Protein AF-0000000075962258 (afdb_homodimer)

Foldseek 3Di:
DPPLPPDPDPVVSSCLLVDAFEAEDEPVLDPVVLVCVVVVCVVRVHQKYWYAQHNDFDDDPQWAAAPVRRTIMGGPDCVSWPWDDWDHDNFWTWTQTSLAIEIHGDDDLPDDQVRLVVVVVVVCVVCVPSPDHYHYDYHSNHDDPPPPPPPPPPPD/DPPLPPDPDPVVSSVLLVDAFEAEDEPLLDPVVLVCVVVVCVVRVHQKYWYAQHNDFDDDPQWAAAPVRRTIMGGPDCVSWPWDDWDHDNFWTWTQTSLEIEIHGDDDLPDDQVRLVVVVVVVCVVCVPSPDHYHYDYHSNHDDPPPPPPPPPPPD

Secondary structure (DSSP, 8-state):
----TTS---HHHHHHTTEEEEEEEE-TT-HHHHHHHHHHHHHH--SEEEEES-SS--SSTTEEE-TTSSEEEE-S-TTTS-EEEEEE-SSEEEEEETTEEEEEEE--TT--HHHHHHHHHHHHHHHTT--SEEEEEEE-----------------/----TTS---HHHHHHTTEEEEEEEE-TT-HHHHHHHHHHHHHH--SEEEEES-SS--SSTTEEE-TTSSEEEE-S-TTTS-EEEEEE-SSEEEEEETTEEEEEEE--TT--HHHHHHHHHHHHHHHTT--SEEEEEEE-----------------

Structure (mmCIF, N/CA/C/O backbone):
data_AF-0000000075962258-model_v1
#
loop_
_entity.id
_entity.type
_entity.pdbx_description
1 polymer 'Endonuclease/exonuclease/phosphatase domain-containing protein'
#
loop_
_atom_site.group_PDB
_atom_site.id
_atom_site.type_symbol
_atom_site.label_atom_id
_atom_site.label_alt_id
_atom_site.label_comp_id
_atom_site.label_asym_id
_atom_site.label_entity_id
_atom_site.label_seq_id
_atom_site.pdbx_PDB_ins_code
_atom_site.Cartn_x
_atom_site.Cartn_y
_atom_site.Cartn_z
_atom_site.occupancy
_atom_site.B_iso_or_equiv
_atom_site.auth_seq_id
_atom_site.auth_comp_id
_atom_site.auth_asym_id
_atom_site.auth_atom_id
_atom_site.pdbx_PDB_model_num
ATOM 1 N N . MET A 1 1 ? 14.703 -14.781 -11.906 1 25.09 1 MET A N 1
ATOM 2 C CA . MET A 1 1 ? 14.352 -15.867 -10.992 1 25.09 1 MET A CA 1
ATOM 3 C C . MET A 1 1 ? 15.117 -15.742 -9.68 1 25.09 1 MET A C 1
ATOM 5 O O . MET A 1 1 ? 16.344 -15.859 -9.648 1 25.09 1 MET A O 1
ATOM 9 N N . ARG A 1 2 ? 14.672 -14.898 -8.766 1 32.56 2 ARG A N 1
ATOM 10 C CA . ARG A 1 2 ? 15.477 -14.523 -7.613 1 32.56 2 ARG A CA 1
ATOM 11 C C . ARG A 1 2 ? 15.992 -15.75 -6.871 1 32.56 2 ARG A C 1
ATOM 13 O O . ARG A 1 2 ? 15.305 -16.781 -6.812 1 32.56 2 ARG A O 1
ATOM 20 N N . SER A 1 3 ? 17.312 -15.883 -6.895 1 32.62 3 SER A N 1
ATOM 21 C CA . SER A 1 3 ? 18.078 -16.891 -6.176 1 32.62 3 SER A CA 1
ATOM 22 C C . SER A 1 3 ? 17.578 -17.062 -4.75 1 32.62 3 SER A C 1
ATOM 24 O O . SER A 1 3 ? 18.062 -16.406 -3.826 1 32.62 3 SER A O 1
ATOM 26 N N . LEU A 1 4 ? 16.328 -17 -4.535 1 38.38 4 LEU A N 1
ATOM 27 C CA . LEU A 1 4 ? 15.828 -17.094 -3.168 1 38.38 4 LEU A CA 1
ATOM 28 C C . LEU A 1 4 ? 16.375 -18.328 -2.465 1 38.38 4 LEU A C 1
ATOM 30 O O . LEU A 1 4 ? 16.656 -18.297 -1.264 1 38.38 4 LEU A O 1
ATOM 34 N N . LEU A 1 5 ? 16.125 -19.531 -3.096 1 38.5 5 LEU A N 1
ATOM 35 C CA . LEU A 1 5 ? 16.172 -20.719 -2.236 1 38.5 5 LEU A CA 1
ATOM 36 C C . LEU A 1 5 ? 17.594 -21.016 -1.792 1 38.5 5 LEU A C 1
ATOM 38 O O . LEU A 1 5 ? 17.859 -22.047 -1.175 1 38.5 5 LEU A O 1
ATOM 42 N N . ARG A 1 6 ? 18.453 -20.422 -2.373 1 34.72 6 ARG A N 1
ATOM 43 C CA . ARG A 1 6 ? 19.688 -21.156 -2.121 1 34.72 6 ARG A CA 1
ATOM 44 C C . ARG A 1 6 ? 20.141 -21 -0.673 1 34.72 6 ARG A C 1
ATOM 46 O O . ARG A 1 6 ? 21.031 -21.703 -0.213 1 34.72 6 ARG A O 1
ATOM 53 N N . SER A 1 7 ? 20.109 -19.641 -0.094 1 39.12 7 SER A N 1
ATOM 54 C CA . SER A 1 7 ? 20.969 -19.672 1.092 1 39.12 7 SER A CA 1
ATOM 55 C C . SER A 1 7 ? 20.281 -20.391 2.25 1 39.12 7 SER A C 1
ATOM 57 O O . SER A 1 7 ? 19.047 -20.516 2.266 1 39.12 7 SER A O 1
ATOM 59 N N . SER A 1 8 ? 20.891 -21.094 3.223 1 44.5 8 SER A N 1
ATOM 60 C CA . SER A 1 8 ? 20.594 -21.703 4.516 1 44.5 8 SER A CA 1
ATOM 61 C C . SER A 1 8 ? 19.625 -20.859 5.32 1 44.5 8 SER A C 1
ATOM 63 O O . SER A 1 8 ? 19.688 -20.828 6.551 1 44.5 8 SER A O 1
ATOM 65 N N . GLY A 1 9 ? 18.938 -19.859 4.793 1 51.78 9 GLY A N 1
ATOM 66 C CA . GLY A 1 9 ? 18.203 -18.891 5.586 1 51.78 9 GLY A CA 1
ATOM 67 C C . GLY A 1 9 ? 16.922 -19.438 6.172 1 51.78 9 GLY A C 1
ATOM 68 O O . GLY A 1 9 ? 16.422 -20.469 5.723 1 51.78 9 GLY A O 1
ATOM 69 N N . THR A 1 10 ? 16.562 -19.062 7.547 1 63.22 10 THR A N 1
ATOM 70 C CA . THR A 1 10 ? 15.367 -19.422 8.312 1 63.22 10 THR A CA 1
ATOM 71 C C . THR A 1 10 ? 14.109 -19.156 7.5 1 63.22 10 THR A C 1
ATOM 73 O O . THR A 1 10 ? 14.148 -18.469 6.48 1 63.22 10 THR A O 1
ATOM 76 N N . LYS A 1 11 ? 13.211 -20.031 7.691 1 66.19 11 LYS A N 1
ATOM 77 C CA . LYS A 1 11 ? 11.867 -19.844 7.148 1 66.19 11 LYS A CA 1
ATOM 78 C C . LYS A 1 11 ? 11.5 -18.359 7.113 1 66.19 11 LYS A C 1
ATOM 80 O O . LYS A 1 11 ? 10.859 -17.891 6.168 1 66.19 11 LYS A O 1
ATOM 85 N N . GLN A 1 12 ? 12.016 -17.688 8.039 1 68.25 12 GLN A N 1
ATOM 86 C CA . GLN A 1 12 ? 11.719 -16.25 8.141 1 68.25 12 GLN A CA 1
ATOM 87 C C . GLN A 1 12 ? 12.414 -15.469 7.027 1 68.25 12 GLN A C 1
ATOM 89 O O . GLN A 1 12 ? 11.836 -14.539 6.469 1 68.25 12 GLN A O 1
ATOM 94 N N . ASP A 1 13 ? 13.539 -15.984 6.641 1 70.5 13 ASP A N 1
ATOM 95 C CA . ASP A 1 13 ? 14.289 -15.305 5.59 1 70.5 13 ASP A CA 1
ATOM 96 C C . ASP A 1 13 ? 13.609 -15.477 4.234 1 70.5 13 ASP A C 1
ATOM 98 O O . ASP A 1 13 ? 13.57 -14.539 3.434 1 70.5 13 ASP A O 1
ATOM 102 N N . ALA A 1 14 ? 13.031 -16.656 4.129 1 72.88 14 ALA A N 1
ATOM 103 C CA . ALA A 1 14 ? 12.375 -16.953 2.857 1 72.88 14 ALA A CA 1
ATOM 104 C C . ALA A 1 14 ? 11.148 -16.078 2.664 1 72.88 14 ALA A C 1
ATOM 106 O O . ALA A 1 14 ? 10.891 -15.594 1.558 1 72.88 14 ALA A O 1
ATOM 107 N N . MET A 1 15 ? 10.477 -15.727 3.752 1 80.69 15 MET A N 1
ATOM 108 C CA . MET A 1 15 ? 9.258 -14.938 3.641 1 80.69 15 MET A CA 1
ATOM 109 C C . MET A 1 15 ? 9.578 -13.461 3.441 1 80.69 15 MET A C 1
ATOM 111 O O . MET A 1 15 ? 8.789 -12.719 2.852 1 80.69 15 MET A O 1
ATOM 115 N N . GLN A 1 16 ? 10.781 -13.125 3.85 1 76.12 16 GLN A N 1
ATOM 116 C CA . GLN A 1 16 ? 11.148 -11.711 3.758 1 76.12 16 GLN A CA 1
ATOM 117 C C . GLN A 1 16 ? 11.32 -11.281 2.305 1 76.12 16 GLN A C 1
ATOM 119 O O . GLN A 1 16 ? 11.133 -10.109 1.971 1 76.12 16 GLN A O 1
ATOM 124 N N . SER A 1 17 ? 11.539 -12.258 1.512 1 80.06 17 SER A N 1
ATOM 125 C CA . SER A 1 17 ? 11.711 -11.945 0.098 1 80.06 17 SER A CA 1
ATOM 126 C C . SER A 1 17 ? 10.367 -11.891 -0.623 1 80.06 17 SER A C 1
ATOM 128 O O . SER A 1 17 ? 10.273 -11.367 -1.733 1 80.06 17 SER A O 1
ATOM 130 N N . ILE A 1 18 ? 9.414 -12.297 0.118 1 87.94 18 ILE A N 1
ATOM 131 C CA . ILE A 1 18 ? 8.125 -12.438 -0.547 1 87.94 18 ILE A CA 1
ATOM 132 C C . ILE A 1 18 ? 7.137 -11.414 0.013 1 87.94 18 ILE A C 1
ATOM 134 O O . ILE A 1 18 ? 6.297 -10.891 -0.72 1 87.94 18 ILE A O 1
ATOM 138 N N . ILE A 1 19 ? 7.348 -11.141 1.279 1 92.44 19 ILE A N 1
ATOM 139 C CA . ILE A 1 19 ? 6.352 -10.305 1.941 1 92.44 19 ILE A CA 1
ATOM 140 C C . ILE A 1 19 ? 7.027 -9.078 2.543 1 92.44 19 ILE A C 1
ATOM 142 O O . ILE A 1 19 ? 8.031 -9.195 3.25 1 92.44 19 ILE A O 1
ATOM 146 N N . MET A 1 20 ? 6.492 -7.938 2.244 1 93.12 20 MET A N 1
ATOM 147 C CA . MET A 1 20 ? 6.93 -6.691 2.867 1 93.12 20 MET A CA 1
ATOM 148 C C . MET A 1 20 ? 5.918 -6.215 3.904 1 93.12 20 MET A C 1
ATOM 150 O O . MET A 1 20 ? 4.707 -6.289 3.676 1 93.12 20 MET A O 1
ATOM 154 N N . LYS A 1 21 ? 6.477 -5.777 5.055 1 94.19 21 LYS A N 1
ATOM 155 C CA . LYS A 1 21 ? 5.637 -5.219 6.113 1 94.19 21 LYS A CA 1
ATOM 156 C C . LYS A 1 21 ? 5.598 -3.695 6.031 1 94.19 21 LYS A C 1
ATOM 158 O O . LYS A 1 21 ? 6.617 -3.031 6.23 1 94.19 21 LYS A O 1
ATOM 163 N N . ILE A 1 22 ? 4.383 -3.182 5.855 1 95.69 22 ILE A N 1
ATOM 164 C CA . ILE A 1 22 ? 4.219 -1.756 5.594 1 95.69 22 ILE A CA 1
ATOM 165 C C . ILE A 1 22 ? 3.312 -1.14 6.656 1 95.69 22 ILE A C 1
ATOM 167 O O . ILE A 1 22 ? 2.25 -1.685 6.969 1 95.69 22 ILE A O 1
ATOM 171 N N . LEU A 1 23 ? 3.814 -0.072 7.223 1 95.88 23 LEU A N 1
ATOM 172 C CA . LEU A 1 23 ? 2.924 0.804 7.973 1 95.88 23 LEU A CA 1
ATOM 173 C C . LEU A 1 23 ? 2.477 1.987 7.121 1 95.88 23 LEU A C 1
ATOM 175 O O . LEU A 1 23 ? 3.301 2.635 6.473 1 95.88 23 LEU A O 1
ATOM 179 N N . GLN A 1 24 ? 1.193 2.16 7.074 1 95.62 24 GLN A N 1
ATOM 180 C CA . GLN A 1 24 ? 0.633 3.248 6.277 1 95.62 24 GLN A CA 1
ATOM 181 C C . GLN A 1 24 ? -0.308 4.109 7.117 1 95.62 24 GLN A C 1
ATOM 183 O O . GLN A 1 24 ? -1.113 3.59 7.891 1 95.62 24 GLN A O 1
ATOM 188 N N . GLY A 1 25 ? -0.079 5.461 6.965 1 94.56 25 GLY A N 1
ATOM 189 C CA . GLY A 1 25 ? -1.034 6.273 7.699 1 94.56 25 GLY A CA 1
ATOM 190 C C . GLY A 1 25 ? -1.008 7.734 7.305 1 94.56 25 GLY A C 1
ATOM 191 O O . GLY A 1 25 ? 0.022 8.242 6.855 1 94.56 25 GLY A O 1
ATOM 192 N N . ASN A 1 26 ? -2.115 8.344 7.457 1 93.94 26 ASN A N 1
ATOM 193 C CA . ASN A 1 26 ? -2.211 9.805 7.484 1 93.94 26 ASN A CA 1
ATOM 194 C C . ASN A 1 26 ? -2.094 10.344 8.906 1 93.94 26 ASN A C 1
ATOM 196 O O . ASN A 1 26 ? -2.986 10.133 9.734 1 93.94 26 ASN A O 1
ATOM 200 N N . MET A 1 27 ? -1.021 11.086 9.125 1 94.25 27 MET A N 1
ATOM 201 C CA . MET A 1 27 ? -0.69 11.516 10.484 1 94.25 27 MET A CA 1
ATOM 202 C C . MET A 1 27 ? -1.455 12.781 10.859 1 94.25 27 MET A C 1
ATOM 204 O O . MET A 1 27 ? -1.469 13.188 12.023 1 94.25 27 MET A O 1
ATOM 208 N N . ASN A 1 28 ? -1.993 13.438 9.945 1 92.06 28 ASN A N 1
ATOM 209 C CA . ASN A 1 28 ? -2.791 14.641 10.148 1 92.06 28 ASN A CA 1
ATOM 210 C C . ASN A 1 28 ? -2.029 15.688 10.945 1 92.06 28 ASN A C 1
ATOM 212 O O . ASN A 1 28 ? -2.627 16.453 11.719 1 92.06 28 ASN A O 1
ATOM 216 N N . LYS A 1 29 ? -0.777 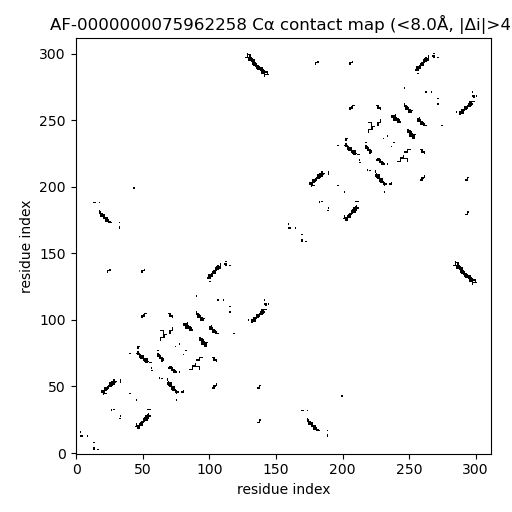15.586 10.969 1 93.94 29 LYS A N 1
ATOM 217 C CA . LYS A 1 29 ? 0.1 16.5 11.688 1 93.94 29 LYS A CA 1
ATOM 218 C C . LYS A 1 29 ? -0.143 16.438 13.195 1 93.94 29 LYS A C 1
ATOM 220 O O . LYS A 1 29 ? -0.069 17.453 13.891 1 93.94 29 LYS A O 1
ATOM 225 N N . ILE A 1 30 ? -0.475 15.289 13.625 1 91.88 30 ILE A N 1
ATOM 226 C CA . ILE A 1 30 ? -0.714 15.078 15.055 1 91.88 30 ILE A CA 1
ATOM 227 C C . ILE A 1 30 ? 0.609 14.805 15.766 1 91.88 30 ILE A C 1
ATOM 229 O O . ILE A 1 30 ? 1.263 13.797 15.5 1 91.88 30 ILE A O 1
ATOM 233 N N . ARG A 1 31 ? 0.911 15.562 16.75 1 92.38 31 ARG A N 1
ATOM 234 C CA . ARG A 1 31 ? 2.199 15.523 17.438 1 92.38 31 ARG A CA 1
ATOM 235 C C . ARG A 1 31 ? 2.375 14.219 18.203 1 92.38 31 ARG A C 1
ATOM 237 O O . ARG A 1 31 ? 3.443 13.602 18.141 1 92.38 31 ARG A O 1
ATOM 244 N N . ILE A 1 32 ? 1.392 13.852 18.875 1 90.5 32 ILE A N 1
ATOM 245 C CA . ILE A 1 32 ? 1.482 12.664 19.719 1 90.5 32 ILE A CA 1
ATOM 246 C C . ILE A 1 32 ? 1.698 11.43 18.844 1 90.5 32 ILE A C 1
ATOM 248 O O . ILE A 1 32 ? 2.465 10.531 19.203 1 90.5 32 ILE A O 1
ATOM 252 N N . ALA A 1 33 ? 0.966 11.32 17.781 1 89.69 33 ALA A N 1
ATOM 253 C CA . ALA A 1 33 ? 1.17 10.211 16.859 1 89.69 33 ALA A CA 1
ATOM 254 C C . ALA A 1 33 ? 2.613 10.164 16.359 1 89.69 33 ALA A C 1
ATOM 256 O O . ALA A 1 33 ? 3.223 9.094 16.312 1 89.69 33 ALA A O 1
ATOM 257 N N . ASP A 1 34 ? 3.107 11.258 16.094 1 91.75 34 ASP A N 1
ATOM 258 C CA . ASP A 1 34 ? 4.48 11.367 15.609 1 91.75 34 ASP A CA 1
ATOM 259 C C . ASP A 1 34 ? 5.473 10.914 16.672 1 91.75 34 ASP A C 1
ATOM 261 O O . ASP A 1 34 ? 6.434 10.195 16.375 1 91.75 34 ASP A O 1
ATOM 265 N N . ALA A 1 35 ? 5.23 11.258 17.859 1 90.56 35 ALA A N 1
ATOM 266 C CA . ALA A 1 35 ? 6.117 10.922 18.969 1 90.56 35 ALA A CA 1
ATOM 267 C C . ALA A 1 35 ? 6.109 9.422 19.25 1 90.56 35 ALA A C 1
ATOM 269 O O . ALA A 1 35 ? 7.094 8.867 19.734 1 90.56 35 ALA A O 1
ATOM 270 N N . LEU A 1 36 ? 5.102 8.797 18.812 1 90.19 36 LEU A N 1
ATOM 271 C CA . LEU A 1 36 ? 4.945 7.371 19.109 1 90.19 36 LEU A CA 1
ATOM 272 C C . LEU A 1 36 ? 5.484 6.52 17.969 1 90.19 36 LEU A C 1
ATOM 274 O O . LEU A 1 36 ? 5.668 5.309 18.125 1 90.19 36 LEU A O 1
ATOM 278 N N . LEU A 1 37 ? 5.836 7.102 16.891 1 89.19 37 LEU A N 1
ATOM 279 C CA . LEU A 1 37 ? 6.234 6.375 15.695 1 89.19 37 LEU A CA 1
ATOM 280 C C . LEU A 1 37 ? 7.457 5.504 15.961 1 89.19 37 LEU A C 1
ATOM 282 O O . LEU A 1 37 ? 7.48 4.332 15.586 1 89.19 37 LEU A O 1
ATOM 286 N N . PRO A 1 38 ? 8.469 6.02 16.703 1 87.06 38 PRO A N 1
ATOM 287 C CA . PRO A 1 38 ? 9.633 5.168 16.953 1 87.06 38 PRO A CA 1
ATOM 288 C C . PRO A 1 38 ? 9.289 3.928 17.781 1 87.06 38 PRO A C 1
ATOM 290 O O . PRO A 1 38 ? 9.805 2.84 17.516 1 87.06 38 PRO A O 1
ATOM 293 N N . GLN A 1 39 ? 8.492 4.129 18.703 1 86.94 39 GLN A N 1
ATOM 294 C CA . GLN A 1 39 ? 8.055 2.99 19.5 1 86.94 39 GLN A CA 1
ATOM 295 C C . GLN A 1 39 ? 7.281 1.983 18.656 1 86.94 39 GLN A C 1
ATOM 297 O O . GLN A 1 39 ? 7.461 0.772 18.797 1 86.94 39 GLN A O 1
ATOM 302 N N . LEU A 1 40 ? 6.453 2.486 17.828 1 86.56 40 LEU A N 1
ATOM 303 C CA . LEU A 1 40 ? 5.688 1.628 16.938 1 86.56 40 LEU A CA 1
ATOM 304 C C . LEU A 1 40 ? 6.609 0.818 16.031 1 86.56 40 LEU A C 1
ATOM 306 O O . LEU A 1 40 ? 6.367 -0.365 15.781 1 86.56 40 LEU A O 1
ATOM 310 N N . LEU A 1 41 ? 7.609 1.388 15.617 1 86 41 LEU A N 1
ATOM 311 C CA . LEU A 1 41 ? 8.578 0.718 14.758 1 86 41 LEU A CA 1
ATOM 312 C C . LEU A 1 41 ? 9.234 -0.449 15.484 1 86 41 LEU A C 1
ATOM 314 O O . LEU A 1 41 ? 9.414 -1.524 14.906 1 86 41 LEU A O 1
ATOM 318 N N . LEU A 1 42 ? 9.562 -0.203 16.688 1 82.44 42 LEU A N 1
ATOM 319 C CA . LEU A 1 42 ? 10.211 -1.237 17.484 1 82.44 42 LEU A CA 1
ATOM 320 C C . LEU A 1 42 ? 9.273 -2.412 17.719 1 82.44 42 LEU A C 1
ATOM 322 O O . LEU A 1 42 ? 9.68 -3.57 17.641 1 82.44 42 LEU A O 1
ATOM 326 N N . GLU A 1 43 ? 8.102 -2.104 17.844 1 83.44 43 GLU A N 1
ATOM 327 C CA . GLU A 1 43 ? 7.105 -3.125 18.156 1 83.44 43 GLU A CA 1
ATOM 328 C C . GLU A 1 43 ? 6.703 -3.91 16.922 1 83.44 43 GLU A C 1
ATOM 330 O O . GLU A 1 43 ? 6.543 -5.133 16.969 1 83.44 43 GLU A O 1
ATOM 335 N N . GLU A 1 44 ? 6.66 -3.23 15.828 1 82.81 44 GLU A N 1
ATOM 336 C CA . GLU A 1 44 ? 6.02 -3.848 14.664 1 82.81 44 GLU A CA 1
ATOM 337 C C . GLU A 1 44 ? 7.055 -4.371 13.68 1 82.81 44 GLU A C 1
ATOM 339 O O . GLU A 1 44 ? 6.723 -5.141 12.773 1 82.81 44 GLU A O 1
ATOM 344 N N . GLU A 1 45 ? 8.289 -4.074 13.789 1 86.94 45 GLU A N 1
ATOM 345 C CA . GLU A 1 45 ? 9.359 -4.48 12.891 1 86.94 45 GLU A CA 1
ATOM 346 C C . GLU A 1 45 ? 8.969 -4.246 11.43 1 86.94 45 GLU A C 1
ATOM 348 O O . GLU A 1 45 ? 9.133 -5.129 10.586 1 86.94 45 GLU A O 1
ATOM 353 N N . ALA A 1 46 ? 8.391 -3.104 11.188 1 92.44 46 ALA A N 1
ATOM 354 C CA . ALA A 1 46 ? 7.984 -2.768 9.82 1 92.44 46 ALA A CA 1
ATOM 355 C C . ALA A 1 46 ? 9.195 -2.531 8.93 1 92.44 46 ALA A C 1
ATOM 357 O O . ALA A 1 46 ? 10.227 -2.029 9.391 1 92.44 46 ALA A O 1
ATOM 358 N N . ASP A 1 47 ? 9.008 -2.93 7.676 1 93.06 47 ASP A N 1
ATOM 359 C CA . ASP A 1 47 ? 10.07 -2.686 6.703 1 93.06 47 ASP A CA 1
ATOM 360 C C . ASP A 1 47 ? 10.023 -1.244 6.199 1 93.06 47 ASP A C 1
ATOM 362 O O . ASP A 1 47 ? 11.07 -0.631 5.969 1 93.06 47 ASP A O 1
ATOM 366 N N . ILE A 1 48 ? 8.781 -0.748 6.039 1 95.88 48 ILE A N 1
ATOM 367 C CA . ILE A 1 48 ? 8.586 0.543 5.387 1 95.88 48 ILE A CA 1
ATOM 368 C C . ILE A 1 48 ? 7.41 1.272 6.023 1 95.88 48 ILE A C 1
ATOM 370 O O . ILE A 1 48 ? 6.402 0.65 6.379 1 95.88 48 ILE A O 1
ATOM 374 N N . LEU A 1 49 ? 7.578 2.605 6.191 1 96.94 49 LEU A N 1
ATOM 375 C CA . LEU A 1 49 ? 6.457 3.461 6.57 1 96.94 49 LEU A CA 1
ATOM 376 C C . LEU A 1 49 ? 6.113 4.434 5.445 1 96.94 49 LEU A C 1
ATOM 378 O O . LEU A 1 49 ? 6.992 5.113 4.914 1 96.94 49 LEU A O 1
ATOM 382 N N . LEU A 1 50 ? 4.891 4.438 5.027 1 97.81 50 LEU A N 1
ATOM 383 C CA . LEU A 1 50 ? 4.34 5.422 4.105 1 97.81 50 LEU A CA 1
ATOM 384 C C . LEU A 1 50 ? 3.439 6.41 4.84 1 97.81 50 LEU A C 1
ATOM 386 O O . LEU A 1 50 ? 2.355 6.047 5.301 1 97.81 50 LEU A O 1
ATOM 390 N N . LEU A 1 51 ? 3.861 7.719 4.871 1 97.31 51 LEU A N 1
ATOM 391 C CA . LEU A 1 51 ? 3.193 8.656 5.762 1 97.31 51 LEU A CA 1
ATOM 392 C C . LEU A 1 51 ? 2.729 9.898 4.996 1 97.31 51 LEU A C 1
ATOM 394 O O . LEU A 1 51 ? 3.512 10.508 4.27 1 97.31 51 LEU A O 1
ATOM 398 N N . SER A 1 52 ? 1.512 10.211 5.141 1 96.25 52 SER A N 1
ATOM 399 C CA . SER A 1 52 ? 0.992 11.508 4.715 1 96.25 52 SER A CA 1
ATOM 400 C C . SER A 1 52 ? 0.825 12.445 5.902 1 96.25 52 SER A C 1
ATOM 402 O O . SER A 1 52 ? 0.42 12.023 6.988 1 96.25 52 SER A O 1
ATOM 404 N N . GLU A 1 53 ? 1.228 13.617 5.793 1 95.56 53 GLU A N 1
ATOM 405 C CA . GLU A 1 53 ? 1.098 14.734 6.727 1 95.56 53 GLU A CA 1
ATOM 406 C C . GLU A 1 53 ? 1.765 14.422 8.062 1 95.56 53 GLU A C 1
ATOM 408 O O . GLU A 1 53 ? 1.15 14.57 9.117 1 95.56 53 GLU A O 1
ATOM 413 N N . PRO A 1 54 ? 3 14 8.047 1 96.12 54 PRO A N 1
ATOM 414 C CA . PRO A 1 54 ? 3.719 13.859 9.312 1 96.12 54 PRO A CA 1
ATOM 415 C C . PRO A 1 54 ? 3.887 15.188 10.047 1 96.12 54 PRO A C 1
ATOM 417 O O . PRO A 1 54 ? 3.844 16.25 9.422 1 96.12 54 PRO A O 1
ATOM 420 N N . TYR A 1 55 ? 4.035 15.078 11.352 1 95.44 55 TYR A N 1
ATOM 421 C CA . TYR A 1 55 ? 4.191 16.297 12.148 1 95.44 55 TYR A CA 1
ATOM 422 C C . TYR A 1 55 ? 5.574 16.906 11.953 1 95.44 55 TYR A C 1
ATOM 424 O O . TYR A 1 55 ? 5.703 18.125 11.82 1 95.44 55 TYR A O 1
ATOM 432 N N . ARG A 1 56 ? 6.59 16.062 11.977 1 92.31 56 ARG A N 1
ATOM 433 C CA . ARG A 1 56 ? 7.949 16.562 11.766 1 92.31 56 ARG A CA 1
ATOM 434 C C . ARG A 1 56 ? 8.781 15.547 10.977 1 92.31 56 ARG A C 1
ATOM 436 O O . ARG A 1 56 ? 8.484 14.352 10.992 1 92.31 56 ARG A O 1
ATOM 443 N N . ARG A 1 57 ? 9.727 16.109 10.375 1 91.25 57 ARG A N 1
ATOM 444 C CA . ARG A 1 57 ? 10.688 15.242 9.703 1 91.25 57 ARG A CA 1
ATOM 445 C C . ARG A 1 57 ? 11.602 14.555 10.711 1 91.25 57 ARG A C 1
ATOM 447 O O . ARG A 1 57 ? 11.977 15.156 11.727 1 91.25 57 ARG A O 1
ATOM 454 N N . LYS A 1 58 ? 11.906 13.336 10.305 1 90.81 58 LYS A N 1
ATOM 455 C CA . LYS A 1 58 ? 12.922 12.656 11.109 1 90.81 58 LYS A CA 1
ATOM 456 C C . LYS A 1 58 ? 14.328 12.977 10.609 1 90.81 58 LYS A C 1
ATOM 458 O O . LYS A 1 58 ? 14.547 13.117 9.406 1 90.81 58 LYS A O 1
ATOM 463 N N . ASP A 1 59 ? 15.203 13.094 11.625 1 88.06 59 ASP A N 1
ATOM 464 C CA . ASP A 1 59 ? 16.578 13.406 11.281 1 88.06 59 ASP A CA 1
ATOM 465 C C . ASP A 1 59 ? 17.406 12.133 11.07 1 88.06 59 ASP A C 1
ATOM 467 O O . ASP A 1 59 ? 18.234 11.781 11.898 1 88.06 59 ASP A O 1
ATOM 471 N N . CYS A 1 60 ? 17.172 11.453 10.016 1 89.75 60 CYS A N 1
ATOM 472 C CA . CYS A 1 60 ? 17.922 10.258 9.656 1 89.75 60 CYS A CA 1
ATOM 473 C C . CYS A 1 60 ? 17.984 10.102 8.141 1 89.75 60 CYS A C 1
ATOM 475 O O . CYS A 1 60 ? 17.172 10.68 7.414 1 89.75 60 CYS A O 1
ATOM 477 N N . ARG A 1 61 ? 18.938 9.328 7.621 1 91.31 61 ARG A N 1
ATOM 478 C CA . ARG A 1 61 ? 19.219 9.195 6.195 1 91.31 61 ARG A CA 1
ATOM 479 C C . ARG A 1 61 ? 18.156 8.352 5.496 1 91.31 61 ARG A C 1
ATOM 481 O O . ARG A 1 61 ? 18.062 8.359 4.266 1 91.31 61 ARG A O 1
ATOM 488 N N . THR A 1 62 ? 17.344 7.734 6.262 1 94 62 THR A N 1
ATOM 489 C CA . THR A 1 62 ? 16.391 6.801 5.648 1 94 62 THR A CA 1
ATOM 490 C C . THR A 1 62 ? 14.984 7.379 5.66 1 94 62 THR A C 1
ATOM 492 O O . THR A 1 62 ? 14.008 6.637 5.535 1 94 62 THR A O 1
ATOM 495 N N . TRP A 1 63 ? 14.938 8.703 5.949 1 96.38 63 TRP A N 1
ATOM 496 C CA . TRP A 1 63 ? 13.688 9.453 5.844 1 96.38 63 TRP A CA 1
ATOM 497 C C . TRP A 1 63 ? 13.641 10.25 4.543 1 96.38 63 TRP A C 1
ATOM 499 O O . TRP A 1 63 ? 14.406 11.203 4.363 1 96.38 63 TRP A O 1
ATOM 509 N N . PHE A 1 64 ? 12.719 9.875 3.645 1 97.44 64 PHE A N 1
ATOM 510 C CA . PHE A 1 64 ? 12.539 10.562 2.369 1 97.44 64 PHE A CA 1
ATOM 511 C C . PHE A 1 64 ? 11.281 11.414 2.387 1 97.44 64 PHE A C 1
ATOM 513 O O . PHE A 1 64 ? 10.172 10.891 2.562 1 97.44 64 PHE A O 1
ATOM 520 N N . SER A 1 65 ? 11.422 12.727 2.182 1 96.75 65 SER A N 1
ATOM 521 C CA . SER A 1 65 ? 10.305 13.648 2.348 1 96.75 65 SER A CA 1
ATOM 522 C C . SER A 1 65 ? 10.07 14.469 1.083 1 96.75 65 SER A C 1
ATOM 524 O O . SER A 1 65 ? 10.992 14.695 0.305 1 96.75 65 SER A O 1
ATOM 526 N N . SER A 1 66 ? 8.82 14.828 0.952 1 95.69 66 SER A N 1
ATOM 527 C CA . SER A 1 66 ? 8.5 15.758 -0.13 1 95.69 66 SER A CA 1
ATOM 528 C C . SER A 1 66 ? 9.102 17.141 0.123 1 95.69 66 SER A C 1
ATOM 530 O O . SER A 1 66 ? 9.602 17.406 1.215 1 95.69 66 SER A O 1
ATOM 532 N N . THR A 1 67 ? 9.023 17.938 -0.993 1 89.5 67 THR A N 1
ATOM 533 C CA . THR A 1 67 ? 9.539 19.297 -0.888 1 89.5 67 THR A CA 1
ATOM 534 C C . THR A 1 67 ? 8.758 20.078 0.163 1 89.5 67 THR A C 1
ATOM 536 O O . THR A 1 67 ? 9.336 20.891 0.8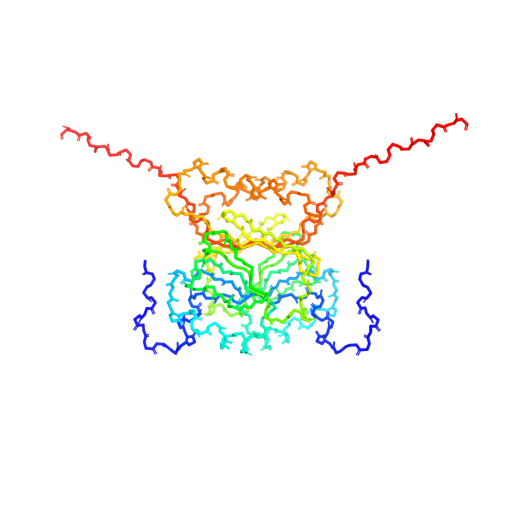92 1 89.5 67 THR A O 1
ATOM 539 N N . ARG A 1 68 ? 7.539 19.781 0.337 1 90.38 68 ARG A N 1
ATOM 540 C CA . ARG A 1 68 ? 6.684 20.5 1.275 1 90.38 68 ARG A CA 1
ATOM 541 C C . ARG A 1 68 ? 6.73 19.859 2.658 1 90.38 68 ARG A C 1
ATOM 543 O O . ARG A 1 68 ? 6.066 20.328 3.588 1 90.38 68 ARG A O 1
ATOM 550 N N . LYS A 1 69 ? 7.387 18.781 2.811 1 92.69 69 LYS A N 1
ATOM 551 C CA . LYS A 1 69 ? 7.617 18.078 4.066 1 92.69 69 LYS A CA 1
ATOM 552 C C . LYS A 1 69 ? 6.312 17.516 4.629 1 92.69 69 LYS A C 1
ATOM 554 O O . LYS A 1 69 ? 6.164 17.391 5.848 1 92.69 69 LYS A O 1
ATOM 559 N N . ASN A 1 70 ? 5.379 17.359 3.711 1 95.44 70 ASN A N 1
ATOM 560 C CA . ASN A 1 70 ? 4.098 16.859 4.184 1 95.44 70 ASN A CA 1
ATOM 561 C C . ASN A 1 70 ? 3.873 15.406 3.746 1 95.44 70 ASN A C 1
ATOM 563 O O . ASN A 1 70 ? 2.803 14.844 3.977 1 95.44 70 ASN A O 1
ATOM 567 N N . ILE A 1 71 ? 4.809 14.82 3.129 1 97.81 71 ILE A N 1
ATOM 568 C CA . ILE A 1 71 ? 4.789 13.422 2.719 1 97.81 71 ILE A CA 1
ATOM 569 C C . ILE A 1 71 ? 6.145 12.781 3.014 1 97.81 71 ILE A C 1
ATOM 571 O O . ILE A 1 71 ? 7.188 13.422 2.852 1 97.81 71 ILE A O 1
ATOM 575 N N . ALA A 1 72 ? 6.074 11.445 3.43 1 98 72 ALA A N 1
ATOM 576 C CA . ALA A 1 72 ? 7.363 10.82 3.711 1 98 72 ALA A CA 1
ATOM 577 C C . ALA A 1 72 ? 7.305 9.312 3.488 1 98 72 ALA A C 1
ATOM 579 O O . ALA A 1 72 ? 6.238 8.703 3.609 1 98 72 ALA A O 1
ATOM 580 N N . ILE A 1 73 ? 8.43 8.766 3.127 1 98.19 73 ILE A N 1
ATOM 581 C CA . ILE A 1 73 ? 8.75 7.348 3.238 1 98.19 73 ILE A CA 1
ATOM 582 C C . ILE A 1 73 ? 9.891 7.152 4.23 1 98.19 73 ILE A C 1
ATOM 584 O O . ILE A 1 73 ? 10.938 7.793 4.117 1 98.19 73 ILE A O 1
ATOM 588 N N . TRP A 1 74 ? 9.602 6.312 5.203 1 97.12 74 TRP A N 1
ATOM 589 C CA . TRP A 1 74 ? 10.633 6.02 6.195 1 97.12 74 TRP A CA 1
ATOM 590 C C . TRP A 1 74 ? 11.023 4.547 6.16 1 97.12 74 TRP A C 1
ATOM 592 O O . TRP A 1 74 ? 10.156 3.67 6.199 1 97.12 74 TRP A O 1
ATOM 602 N N . ILE A 1 75 ? 12.297 4.27 6.051 1 95.88 75 ILE A N 1
ATOM 603 C CA . ILE A 1 75 ? 12.852 2.922 6.062 1 95.88 75 ILE A CA 1
ATOM 604 C C . ILE A 1 75 ? 13.703 2.729 7.316 1 95.88 75 ILE A C 1
ATOM 606 O O . ILE A 1 75 ? 14.891 3.076 7.328 1 95.88 75 ILE A O 1
ATOM 610 N N . PRO A 1 76 ? 13.117 2.057 8.289 1 91.88 76 PRO A N 1
ATOM 611 C CA . PRO A 1 76 ? 13.781 2.012 9.594 1 91.88 76 PRO A CA 1
ATOM 612 C C . PRO A 1 76 ? 15.086 1.212 9.562 1 91.88 76 PRO A C 1
ATOM 614 O O . PRO A 1 76 ? 16.031 1.549 10.273 1 91.88 76 PRO A O 1
ATOM 617 N N . ASN A 1 77 ? 15.141 0.174 8.82 1 89.06 77 ASN A N 1
ATOM 618 C CA . ASN A 1 77 ? 16.312 -0.681 8.734 1 89.06 77 ASN A CA 1
ATOM 619 C C . ASN A 1 77 ? 16.766 -0.87 7.289 1 89.06 77 ASN A C 1
ATOM 621 O O . ASN A 1 77 ? 16.375 -1.831 6.629 1 89.06 77 ASN A O 1
ATOM 625 N N . PRO A 1 78 ? 17.719 -0.066 6.879 1 85.81 78 PRO A N 1
ATOM 626 C CA . PRO A 1 78 ? 18.141 -0.115 5.477 1 85.81 78 PRO A CA 1
ATOM 627 C C . PRO A 1 78 ? 18.906 -1.392 5.137 1 85.81 78 PRO A C 1
ATOM 629 O O . PRO A 1 78 ? 19.078 -1.715 3.959 1 85.81 78 PRO A O 1
ATOM 632 N N . ARG A 1 79 ? 19.297 -2.102 6.16 1 85.31 79 ARG A N 1
ATOM 633 C CA . ARG A 1 79 ? 19.984 -3.365 5.895 1 85.31 79 ARG A CA 1
ATOM 634 C C . ARG A 1 79 ? 18.984 -4.445 5.492 1 85.31 79 ARG A C 1
ATOM 636 O O . ARG A 1 79 ? 19.328 -5.363 4.738 1 85.31 79 ARG A O 1
ATOM 643 N N . GLN A 1 80 ? 17.812 -4.246 5.949 1 85.88 80 GLN A N 1
ATOM 644 C CA . GLN A 1 80 ? 16.766 -5.23 5.664 1 85.88 80 GLN A CA 1
ATOM 645 C C . GLN A 1 80 ? 15.938 -4.816 4.449 1 85.88 80 GLN A C 1
ATOM 647 O O . GLN A 1 80 ? 15.273 -5.652 3.834 1 85.88 80 GLN A O 1
ATOM 652 N N . ALA A 1 81 ? 15.977 -3.598 4.133 1 90.81 81 ALA A N 1
ATOM 653 C CA . ALA A 1 81 ? 15.273 -3.031 2.984 1 90.81 81 ALA A CA 1
ATOM 654 C C . ALA A 1 81 ? 16.172 -2.062 2.217 1 90.81 81 ALA A C 1
ATOM 656 O O . ALA A 1 81 ? 16.266 -0.885 2.568 1 90.81 81 ALA A O 1
ATOM 657 N N . ARG A 1 82 ? 16.719 -2.525 1.134 1 92.69 82 ARG A N 1
ATOM 658 C CA . ARG A 1 82 ? 17.719 -1.749 0.407 1 92.69 82 ARG A CA 1
ATOM 659 C C . ARG A 1 82 ? 17.047 -0.751 -0.537 1 92.69 82 ARG A C 1
ATOM 661 O O . ARG A 1 82 ? 16.281 -1.14 -1.42 1 92.69 82 ARG A O 1
ATOM 668 N N . VAL A 1 83 ? 17.453 0.471 -0.402 1 94.81 83 VAL A N 1
ATOM 669 C CA . VAL A 1 83 ? 16.953 1.529 -1.271 1 94.81 83 VAL A CA 1
ATOM 670 C C . VAL A 1 83 ? 17.812 1.628 -2.523 1 94.81 83 VAL A C 1
ATOM 672 O O . VAL A 1 83 ? 19.016 1.889 -2.436 1 94.81 83 VAL A O 1
ATOM 675 N N . GLU A 1 84 ? 17.203 1.476 -3.652 1 94.81 84 GLU A N 1
ATOM 676 C CA . GLU A 1 84 ? 17.938 1.515 -4.922 1 94.81 84 GLU A CA 1
ATOM 677 C C . GLU A 1 84 ? 17.859 2.9 -5.555 1 94.81 84 GLU A C 1
ATOM 679 O O . GLU A 1 84 ? 18.844 3.377 -6.129 1 94.81 84 GLU A O 1
ATOM 684 N N . GLN A 1 85 ? 16.766 3.457 -5.582 1 95.5 85 GLN A N 1
ATOM 685 C CA . GLN A 1 85 ? 16.453 4.773 -6.125 1 95.5 85 GLN A CA 1
ATOM 686 C C . GLN A 1 85 ? 15.344 5.453 -5.332 1 95.5 85 GLN A C 1
ATOM 688 O O . GLN A 1 85 ? 14.555 4.781 -4.66 1 95.5 85 GLN A O 1
ATOM 693 N N . HIS A 1 86 ? 15.383 6.77 -5.316 1 96.75 86 HIS A N 1
ATOM 694 C CA . HIS A 1 86 ? 14.305 7.504 -4.66 1 96.75 86 HIS A CA 1
ATOM 695 C C . HIS A 1 86 ? 14.133 8.891 -5.273 1 96.75 86 HIS A C 1
ATOM 697 O O . HIS A 1 86 ? 15 9.352 -6.023 1 96.75 86 HIS A O 1
ATOM 703 N N . GLY A 1 87 ? 12.984 9.477 -5.008 1 96.5 87 GLY A N 1
ATOM 704 C CA . GLY A 1 87 ? 12.695 10.828 -5.457 1 96.5 87 GLY A CA 1
ATOM 705 C C . GLY A 1 87 ? 11.523 11.461 -4.738 1 96.5 87 GLY A C 1
ATOM 706 O O . GLY A 1 87 ? 10.797 10.781 -4.012 1 96.5 87 GLY A O 1
ATOM 707 N N . ALA A 1 88 ? 11.492 12.773 -4.93 1 96.38 88 ALA A N 1
ATOM 708 C CA . ALA A 1 88 ? 10.438 13.547 -4.281 1 96.38 88 ALA A CA 1
ATOM 709 C C . ALA A 1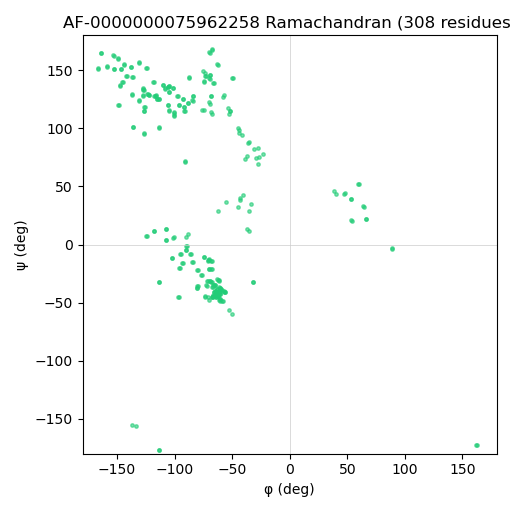 88 ? 9.859 14.586 -5.234 1 96.38 88 ALA A C 1
ATOM 711 O O . ALA A 1 88 ? 10.594 15.258 -5.953 1 96.38 88 ALA A O 1
ATOM 712 N N . GLU A 1 89 ? 8.586 14.531 -5.305 1 94 89 GLU A N 1
ATOM 713 C CA . GLU A 1 89 ? 7.836 15.578 -5.996 1 94 89 GLU A CA 1
ATOM 714 C C . GLU A 1 89 ? 6.984 16.375 -5.02 1 94 89 GLU A C 1
ATOM 716 O O . GLU A 1 89 ? 7.098 16.219 -3.803 1 94 89 GLU A O 1
ATOM 721 N N . GLU A 1 90 ? 6.207 17.297 -5.516 1 92.88 90 GLU A N 1
ATOM 722 C CA . GLU A 1 90 ? 5.402 18.172 -4.66 1 92.88 90 GLU A CA 1
ATOM 723 C C . GLU A 1 90 ? 4.316 17.375 -3.938 1 92.88 90 GLU A C 1
ATOM 725 O O . GLU A 1 90 ? 4.016 17.641 -2.773 1 92.88 90 GLU A O 1
ATOM 730 N N . TYR A 1 91 ? 3.803 16.375 -4.637 1 93.88 91 TYR A N 1
ATOM 731 C CA . TYR A 1 91 ? 2.615 15.758 -4.051 1 93.88 91 TYR A CA 1
ATOM 732 C C . TYR A 1 91 ? 2.811 14.258 -3.861 1 93.88 91 TYR A C 1
ATOM 734 O O . TYR A 1 91 ? 1.861 13.539 -3.547 1 93.88 91 TYR A O 1
ATOM 742 N N . TYR A 1 92 ? 4.027 13.797 -4.102 1 96.19 92 TYR A N 1
ATOM 743 C CA . TYR A 1 92 ? 4.336 12.414 -3.76 1 96.19 92 TYR A CA 1
ATOM 744 C C . TYR A 1 92 ? 5.84 12.211 -3.602 1 96.19 92 TYR A C 1
ATOM 746 O O . TYR A 1 92 ? 6.633 12.984 -4.148 1 96.19 92 TYR A O 1
ATOM 754 N N . VAL A 1 93 ? 6.215 11.227 -2.787 1 98 93 VAL A N 1
ATOM 755 C CA . VAL A 1 93 ? 7.562 10.703 -2.58 1 98 93 VAL A CA 1
ATOM 756 C C . VAL A 1 93 ? 7.609 9.227 -2.986 1 98 93 VAL A C 1
ATOM 758 O O . VAL A 1 93 ? 6.645 8.492 -2.787 1 98 93 VAL A O 1
ATOM 761 N N . TRP A 1 94 ? 8.742 8.875 -3.641 1 96.94 94 TRP A N 1
ATOM 762 C CA . TRP A 1 94 ? 8.82 7.473 -4.047 1 96.94 94 TRP A CA 1
ATOM 763 C C . TRP A 1 94 ? 10.219 6.91 -3.795 1 96.94 94 TRP A C 1
ATOM 765 O O . TRP A 1 94 ? 11.188 7.664 -3.689 1 96.94 94 TRP A O 1
ATOM 775 N N . ALA A 1 95 ? 10.273 5.605 -3.582 1 96.75 95 ALA A N 1
ATOM 776 C CA . ALA A 1 95 ? 11.531 4.867 -3.426 1 96.75 95 ALA A CA 1
ATOM 777 C C . ALA A 1 95 ? 11.406 3.449 -3.977 1 96.75 95 ALA A C 1
ATOM 779 O O . ALA A 1 95 ? 10.375 2.797 -3.795 1 96.75 95 ALA A O 1
ATOM 780 N N . ARG A 1 96 ? 12.453 3.084 -4.684 1 94.81 96 ARG A N 1
ATOM 781 C CA . ARG A 1 96 ? 12.562 1.685 -5.078 1 94.81 96 ARG A CA 1
ATOM 782 C C . ARG A 1 96 ? 13.352 0.884 -4.047 1 94.81 96 ARG A C 1
ATOM 784 O O . ARG A 1 96 ? 14.516 1.187 -3.773 1 94.81 96 ARG A O 1
ATOM 791 N N . ILE A 1 97 ? 12.633 -0.097 -3.49 1 94.38 97 ILE A N 1
ATOM 792 C CA . ILE A 1 97 ? 13.188 -0.888 -2.398 1 94.38 97 ILE A CA 1
ATOM 793 C C . ILE A 1 97 ? 13.086 -2.375 -2.734 1 94.38 97 ILE A C 1
ATOM 795 O O . ILE A 1 97 ? 11.992 -2.918 -2.855 1 94.38 97 ILE A O 1
ATOM 799 N N . ASP A 1 98 ? 14.234 -2.998 -2.885 1 90.94 98 ASP A N 1
ATOM 800 C CA . ASP A 1 98 ? 14.297 -4.422 -3.203 1 90.94 98 ASP A CA 1
ATOM 801 C C . ASP A 1 98 ? 13.453 -4.75 -4.43 1 90.94 98 ASP A C 1
ATOM 803 O O . ASP A 1 98 ? 12.688 -5.719 -4.426 1 90.94 98 ASP A O 1
ATOM 807 N N . GLY A 1 99 ? 13.508 -3.889 -5.352 1 89.19 99 GLY A N 1
ATOM 808 C CA . GLY A 1 99 ? 12.875 -4.133 -6.641 1 89.19 99 GLY A CA 1
ATOM 809 C C . GLY A 1 99 ? 11.422 -3.689 -6.688 1 89.19 99 GLY A C 1
ATOM 810 O O . GLY A 1 99 ? 10.781 -3.768 -7.734 1 89.19 99 GLY A O 1
ATOM 811 N N . ILE A 1 100 ? 10.906 -3.219 -5.574 1 93 100 ILE A N 1
ATOM 812 C CA . ILE A 1 100 ? 9.523 -2.764 -5.496 1 93 100 ILE A CA 1
ATOM 813 C C . ILE A 1 100 ? 9.492 -1.242 -5.371 1 93 100 ILE A C 1
ATOM 815 O O . ILE A 1 100 ? 10.281 -0.654 -4.629 1 93 100 ILE A O 1
ATOM 819 N N . THR A 1 101 ? 8.633 -0.615 -6.137 1 95.31 101 THR A N 1
ATOM 820 C CA . THR A 1 101 ? 8.484 0.832 -6.031 1 95.31 101 THR A CA 1
ATOM 821 C C . THR A 1 101 ? 7.363 1.187 -5.055 1 95.31 101 THR A C 1
ATOM 823 O O . THR A 1 101 ? 6.238 0.702 -5.191 1 95.31 101 THR A O 1
ATOM 826 N N . TYR A 1 102 ? 7.727 2.01 -4.074 1 96.88 102 TYR A N 1
ATOM 827 C CA . TYR A 1 102 ? 6.762 2.525 -3.107 1 96.88 102 TYR A CA 1
ATOM 828 C C . TYR A 1 102 ? 6.523 4.016 -3.316 1 96.88 102 TYR A C 1
ATOM 830 O O . TYR A 1 102 ? 7.469 4.773 -3.561 1 96.88 102 TYR A O 1
ATOM 838 N N . VAL A 1 103 ? 5.262 4.391 -3.229 1 96.75 103 VAL A N 1
ATOM 839 C CA . VAL A 1 103 ? 4.879 5.785 -3.416 1 96.75 103 VAL A CA 1
ATOM 840 C C . VAL A 1 103 ? 3.969 6.23 -2.273 1 96.75 103 VAL A C 1
ATOM 842 O O . VAL A 1 103 ? 2.959 5.582 -1.988 1 96.75 103 VAL A O 1
ATOM 845 N N . SER A 1 104 ? 4.336 7.266 -1.588 1 98 104 SER A N 1
ATOM 846 C CA . SER A 1 104 ? 3.488 7.949 -0.615 1 98 104 SER A CA 1
ATOM 847 C C . SER A 1 104 ? 2.969 9.273 -1.165 1 98 104 SER A C 1
ATOM 849 O O . SER A 1 104 ? 3.734 10.07 -1.711 1 98 104 SER A O 1
ATOM 851 N N . CYS A 1 105 ? 1.638 9.469 -1.021 1 95.31 105 CYS A N 1
ATOM 852 C CA . CYS A 1 105 ? 1.037 10.648 -1.63 1 95.31 105 CYS A CA 1
ATOM 853 C C . CYS A 1 105 ? 0.157 11.391 -0.63 1 95.31 105 CYS A C 1
ATOM 855 O O . CYS A 1 105 ? -0.31 10.805 0.347 1 95.31 105 CYS A O 1
ATOM 857 N N . TYR A 1 106 ? 0.01 12.664 -0.963 1 95.44 106 TYR A N 1
ATOM 858 C CA . TYR A 1 106 ? -0.994 13.508 -0.317 1 95.44 106 TYR A CA 1
ATOM 859 C C . TYR A 1 106 ? -1.507 14.578 -1.271 1 95.44 106 TYR A C 1
ATOM 861 O O . TYR A 1 106 ? -0.73 15.391 -1.774 1 95.44 106 TYR A O 1
ATOM 869 N N . PHE A 1 107 ? -2.797 14.508 -1.496 1 91.81 107 PHE A N 1
ATOM 870 C CA . PHE A 1 107 ? -3.479 15.547 -2.262 1 91.81 107 PHE A CA 1
ATOM 871 C C . PHE A 1 107 ? -4.309 16.438 -1.345 1 91.81 107 PHE A C 1
ATOM 873 O O . PHE A 1 107 ? -5.086 15.945 -0.525 1 91.81 107 PHE A O 1
ATOM 880 N N . SER A 1 108 ? -4.191 17.688 -1.603 1 90.44 108 SER A N 1
ATOM 881 C CA . SER A 1 108 ? -4.887 18.625 -0.734 1 90.44 108 SER A CA 1
ATOM 882 C C . SER A 1 108 ? -6.398 18.547 -0.931 1 90.44 108 SER A C 1
ATOM 884 O O . SER A 1 108 ? -6.879 18.438 -2.061 1 90.44 108 SER A O 1
ATOM 886 N N . PRO A 1 109 ? -7.109 18.703 0.177 1 87.25 109 PRO A N 1
ATOM 887 C CA . PRO A 1 109 ? -8.562 18.734 0.03 1 87.25 109 PRO A CA 1
ATOM 888 C C . PRO A 1 109 ? -9.055 19.984 -0.694 1 87.25 109 PRO A C 1
ATOM 890 O O . PRO A 1 109 ? -10.195 20.031 -1.153 1 87.25 109 PRO A O 1
ATOM 893 N N . ASN A 1 110 ? -8.156 20.938 -0.79 1 88.5 110 ASN A N 1
ATOM 894 C CA . ASN A 1 110 ? -8.516 22.188 -1.435 1 88.5 110 ASN A CA 1
ATOM 895 C C . ASN A 1 110 ? -8.25 22.141 -2.936 1 88.5 110 ASN A C 1
ATOM 897 O O . ASN A 1 110 ? -8.562 23.094 -3.654 1 88.5 110 ASN A O 1
ATOM 901 N N . ASP A 1 111 ? -7.734 21.062 -3.4 1 88.06 111 ASP A N 1
ATOM 902 C CA . ASP A 1 111 ? -7.48 20.938 -4.832 1 88.06 111 ASP A CA 1
ATOM 903 C C . ASP A 1 111 ? -8.789 20.938 -5.625 1 88.06 111 ASP A C 1
ATOM 905 O O . ASP A 1 111 ? -9.766 20.312 -5.211 1 88.06 111 ASP A O 1
ATOM 909 N N . SER A 1 112 ? -8.734 21.656 -6.742 1 88 112 SER A N 1
ATOM 910 C CA . SER A 1 112 ? -9.844 21.547 -7.68 1 88 112 SER A CA 1
ATOM 911 C C . SER A 1 112 ? -9.867 20.172 -8.344 1 88 112 SER A C 1
ATOM 913 O O . SER A 1 112 ? -8.891 19.422 -8.266 1 88 112 SER A O 1
ATOM 915 N N . ILE A 1 113 ? -11.008 19.875 -8.953 1 84.44 113 ILE A N 1
ATOM 916 C CA . ILE A 1 113 ? -11.125 18.625 -9.688 1 84.44 113 ILE A CA 1
ATOM 917 C C . ILE A 1 113 ? -10.039 18.547 -10.758 1 84.44 113 ILE A C 1
ATOM 919 O O . ILE A 1 113 ? -9.43 17.5 -10.953 1 84.44 113 ILE A O 1
ATOM 923 N N . LEU A 1 114 ? -9.828 19.672 -11.352 1 88.5 114 LEU A N 1
ATOM 924 C CA . LEU A 1 114 ? -8.812 19.703 -12.406 1 88.5 114 LEU A CA 1
ATOM 925 C C . LEU A 1 114 ? -7.426 19.469 -11.828 1 88.5 114 LEU A C 1
ATOM 927 O O . LEU A 1 114 ? -6.633 18.719 -12.398 1 88.5 114 LEU A O 1
ATOM 931 N N . GLU A 1 115 ? -7.129 20.062 -10.773 1 89.56 115 GLU A N 1
ATOM 932 C CA . GLU A 1 115 ? -5.836 19.859 -10.125 1 89.56 115 GLU A CA 1
ATOM 933 C C . GLU A 1 115 ? -5.637 18.406 -9.719 1 89.56 115 GLU A C 1
ATOM 935 O O . GLU A 1 115 ? -4.547 17.859 -9.891 1 89.56 115 GLU A O 1
ATOM 940 N N . PHE A 1 116 ? -6.645 17.891 -9.258 1 87.38 116 PHE A N 1
ATOM 941 C CA . PHE A 1 116 ? -6.605 16.484 -8.883 1 87.38 116 PHE A CA 1
ATOM 942 C C . PHE A 1 116 ? -6.281 15.609 -10.094 1 87.38 116 PHE A C 1
ATOM 944 O O . PHE A 1 116 ? -5.398 14.75 -10.023 1 87.38 116 PHE A O 1
ATOM 951 N N . GLU A 1 117 ? -6.945 15.883 -11.117 1 85.25 117 GLU A N 1
ATOM 952 C CA . GLU A 1 117 ? -6.746 15.102 -12.328 1 85.25 117 GLU A CA 1
ATOM 953 C C . GLU A 1 117 ? -5.32 15.25 -12.859 1 85.25 117 GLU A C 1
ATOM 955 O O . GLU A 1 117 ? -4.719 14.281 -13.32 1 85.25 117 GLU A O 1
ATOM 960 N N . VAL A 1 118 ? -4.867 16.359 -12.75 1 89.44 118 VAL A N 1
ATOM 961 C CA . VAL A 1 118 ? -3.508 16.625 -13.211 1 89.44 118 VAL A CA 1
ATOM 962 C C . VAL A 1 118 ? -2.51 15.875 -12.336 1 89.44 118 VAL A C 1
ATOM 964 O O . VAL A 1 118 ? -1.598 15.219 -12.852 1 89.44 118 VAL A O 1
ATOM 967 N N . LYS A 1 119 ? -2.711 15.938 -11.094 1 89.5 119 LYS A N 1
ATOM 968 C CA . LYS A 1 119 ? -1.821 15.25 -10.164 1 89.5 119 LYS A CA 1
ATOM 969 C C . LYS A 1 119 ? -1.859 13.742 -10.383 1 89.5 119 LYS A C 1
ATOM 971 O O . LYS A 1 119 ? -0.815 13.086 -10.406 1 89.5 119 LYS A O 1
ATOM 976 N N . LEU A 1 120 ? -3.006 13.297 -10.531 1 86.31 120 LEU A N 1
ATOM 977 C CA . LEU A 1 120 ? -3.162 11.867 -10.797 1 86.31 120 LEU A CA 1
ATOM 978 C C . LEU A 1 120 ? -2.492 11.484 -12.109 1 86.31 120 LEU A C 1
ATOM 980 O O . LEU A 1 120 ? -1.847 10.438 -12.195 1 86.31 120 LEU A O 1
ATOM 984 N N . GLY A 1 121 ? -2.713 12.289 -13.062 1 85.12 121 GLY A N 1
ATOM 985 C CA . GLY A 1 121 ? -2.068 12.055 -14.344 1 85.12 121 GLY A CA 1
ATOM 986 C C . GLY A 1 121 ? -0.554 12.047 -14.25 1 85.12 121 GLY A C 1
ATOM 987 O O . GLY A 1 121 ? 0.103 11.219 -14.891 1 85.12 121 GLY A O 1
ATOM 988 N N . MET A 1 122 ? -0.013 12.875 -13.492 1 88.44 122 MET A N 1
ATOM 989 C CA . MET A 1 122 ? 1.434 12.93 -13.305 1 88.44 122 MET A CA 1
ATOM 990 C C . MET A 1 122 ? 1.948 11.664 -12.625 1 88.44 122 MET A C 1
ATOM 992 O O . MET A 1 122 ? 3.012 11.156 -12.977 1 88.44 122 MET A O 1
ATOM 996 N N . LEU A 1 123 ? 1.24 11.234 -11.703 1 87.06 123 LEU A N 1
ATOM 997 C CA . LEU A 1 123 ? 1.591 9.992 -11.031 1 87.06 123 LEU A CA 1
ATOM 998 C C . LEU A 1 123 ? 1.588 8.82 -12.008 1 87.06 123 LEU A C 1
ATOM 1000 O O . LEU A 1 123 ? 2.527 8.023 -12.031 1 87.06 123 LEU A O 1
ATOM 1004 N N . GLU A 1 124 ? 0.574 8.758 -12.742 1 83.81 124 GLU A N 1
ATOM 1005 C CA . GLU A 1 124 ? 0.45 7.695 -13.734 1 83.81 124 GLU A CA 1
ATOM 1006 C C . GLU A 1 124 ? 1.614 7.723 -14.719 1 83.81 124 GLU A C 1
ATOM 1008 O O . GLU A 1 124 ? 2.221 6.691 -15.008 1 83.81 124 GLU A O 1
ATOM 1013 N N . ASP A 1 125 ? 1.857 8.875 -15.203 1 85.19 125 ASP A N 1
ATOM 1014 C CA . ASP A 1 125 ? 2.92 9.031 -16.188 1 85.19 125 ASP A CA 1
ATOM 1015 C C . ASP A 1 125 ? 4.273 8.617 -15.617 1 85.19 125 ASP A C 1
ATOM 1017 O O . ASP A 1 125 ? 5.094 8.023 -16.312 1 85.19 125 ASP A O 1
ATOM 1021 N N . HIS A 1 126 ? 4.445 8.93 -14.414 1 87.31 126 HIS A N 1
ATOM 1022 C CA . HIS A 1 126 ? 5.73 8.656 -13.789 1 87.31 126 HIS A CA 1
ATOM 1023 C C . HIS A 1 126 ? 5.945 7.16 -13.602 1 87.31 126 HIS A C 1
ATOM 1025 O O . HIS A 1 126 ? 7.074 6.672 -13.727 1 87.31 126 HIS A O 1
ATOM 1031 N N . PHE A 1 127 ? 4.852 6.438 -13.391 1 83.44 127 PHE A N 1
ATOM 1032 C CA . PHE A 1 127 ? 5.059 5.051 -12.992 1 83.44 127 PHE A CA 1
ATOM 1033 C C . PHE A 1 127 ? 4.473 4.102 -14.031 1 83.44 127 PHE A C 1
ATOM 1035 O O . PHE A 1 127 ? 4.371 2.895 -13.789 1 83.44 127 PHE A O 1
ATOM 1042 N N . ARG A 1 128 ? 4.145 4.625 -15.094 1 75.5 128 ARG A N 1
ATOM 1043 C CA . ARG A 1 128 ? 3.553 3.82 -16.156 1 75.5 128 ARG A CA 1
ATOM 1044 C C . ARG A 1 128 ? 4.535 2.766 -16.656 1 75.5 128 ARG A C 1
ATOM 1046 O O . ARG A 1 128 ? 4.129 1.665 -17.031 1 75.5 128 ARG A O 1
ATOM 1053 N N . ASP A 1 129 ? 5.809 3.117 -16.562 1 74.56 129 ASP A N 1
ATOM 1054 C CA . ASP A 1 129 ? 6.801 2.201 -17.125 1 74.56 129 ASP A CA 1
ATOM 1055 C C . ASP A 1 129 ? 7.461 1.371 -16.031 1 74.56 129 ASP A C 1
ATOM 1057 O O . ASP A 1 129 ? 8.453 0.683 -16.266 1 74.56 129 ASP A O 1
ATOM 1061 N N . THR A 1 130 ? 6.879 1.618 -14.906 1 70.19 130 THR A N 1
ATOM 1062 C CA . THR A 1 130 ? 7.395 0.773 -13.836 1 70.19 130 THR A CA 1
ATOM 1063 C C . THR A 1 130 ? 7.012 -0.686 -14.07 1 70.19 130 THR A C 1
ATOM 1065 O O . THR A 1 130 ? 5.832 -1.004 -14.234 1 70.19 130 THR A O 1
ATOM 1068 N N . THR A 1 131 ? 7.969 -1.511 -14.336 1 62.03 131 THR A N 1
ATOM 1069 C 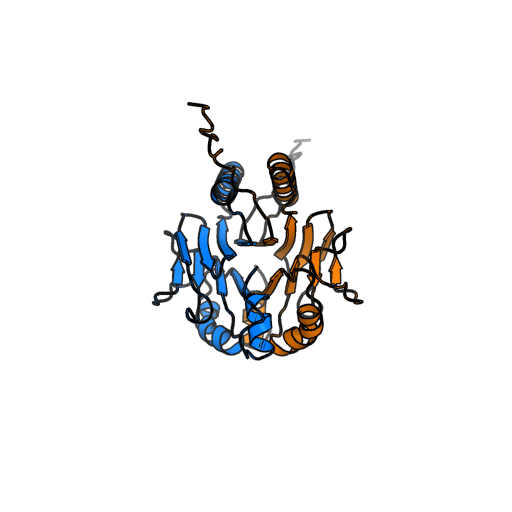CA . THR A 1 131 ? 7.762 -2.863 -14.836 1 62.03 131 THR A CA 1
ATOM 1070 C C . THR A 1 131 ? 7.602 -3.852 -13.688 1 62.03 131 THR A C 1
ATOM 1072 O O . THR A 1 131 ? 7.367 -5.039 -13.906 1 62.03 131 THR A O 1
ATOM 1075 N N . GLN A 1 132 ? 7.488 -3.398 -12.555 1 80 132 GLN A N 1
ATOM 1076 C CA . GLN A 1 132 ? 7.508 -4.375 -11.469 1 80 132 GLN A CA 1
ATOM 1077 C C . GLN A 1 132 ? 6.434 -4.066 -10.438 1 80 132 GLN A C 1
ATOM 1079 O O . GLN A 1 132 ? 5.414 -3.453 -10.75 1 80 132 GLN A O 1
ATOM 1084 N N . GLU A 1 133 ? 6.668 -4.527 -9.242 1 90.5 133 GLU A N 1
ATOM 1085 C CA . GLU A 1 133 ? 5.77 -4.359 -8.102 1 90.5 133 GLU A CA 1
ATOM 1086 C C . GLU A 1 133 ? 5.715 -2.904 -7.652 1 90.5 133 GLU A C 1
ATOM 1088 O O . GLU A 1 133 ? 6.742 -2.227 -7.594 1 90.5 133 GLU A O 1
ATOM 1093 N N . LEU A 1 134 ? 4.484 -2.461 -7.57 1 93.56 134 LEU A N 1
ATOM 1094 C CA . LEU A 1 134 ? 4.215 -1.075 -7.203 1 93.56 134 LEU A CA 1
ATOM 1095 C C . LEU A 1 134 ? 3.23 -1.003 -6.043 1 93.56 134 LEU A C 1
ATOM 1097 O O . LEU A 1 134 ? 2.236 -1.733 -6.016 1 93.56 134 LEU A O 1
ATOM 1101 N N . VAL A 1 135 ? 3.57 -0.157 -5.094 1 96 135 VAL A N 1
ATOM 1102 C CA . VAL A 1 135 ? 2.682 0.152 -3.977 1 96 135 VAL A CA 1
ATOM 1103 C C . VAL A 1 135 ? 2.49 1.664 -3.873 1 96 135 VAL A C 1
ATOM 1105 O O . VAL A 1 135 ? 3.455 2.408 -3.684 1 96 135 VAL A O 1
ATOM 1108 N N . ILE A 1 136 ? 1.291 2.086 -4.027 1 95.25 136 ILE A N 1
ATOM 1109 C CA . ILE A 1 136 ? 0.933 3.492 -3.873 1 95.25 136 ILE A CA 1
ATOM 1110 C C . ILE A 1 136 ? -0.023 3.654 -2.693 1 95.25 136 ILE A C 1
ATOM 1112 O O . ILE A 1 136 ? -1.022 2.939 -2.592 1 95.25 136 ILE A O 1
ATOM 1116 N N . ALA A 1 137 ? 0.329 4.539 -1.827 1 96.75 137 ALA A N 1
ATOM 1117 C CA . ALA A 1 137 ? -0.533 4.781 -0.672 1 96.75 137 ALA A CA 1
ATOM 1118 C C . ALA A 1 137 ? -0.584 6.266 -0.324 1 96.75 137 ALA A C 1
ATOM 1120 O O . ALA A 1 137 ? 0.431 6.961 -0.399 1 96.75 137 ALA A O 1
ATOM 1121 N N . GLY A 1 138 ? -1.731 6.68 0.117 1 94.75 138 GLY A N 1
ATOM 1122 C CA . GLY A 1 138 ? -1.8 8.039 0.624 1 94.75 138 GLY A CA 1
ATOM 1123 C C . GLY A 1 138 ? -3.217 8.57 0.714 1 94.75 138 GLY A C 1
ATOM 1124 O O . GLY A 1 138 ? -4.18 7.816 0.581 1 94.75 138 GLY A O 1
ATOM 1125 N N . ASP A 1 139 ? -3.26 9.836 1.011 1 92.75 139 ASP A N 1
ATOM 1126 C CA . ASP A 1 139 ? -4.527 10.555 1.095 1 92.75 139 ASP A CA 1
ATOM 1127 C C . ASP A 1 139 ? -4.781 11.367 -0.172 1 92.75 139 ASP A C 1
ATOM 1129 O O . ASP A 1 139 ? -4.102 12.367 -0.419 1 92.75 139 ASP A O 1
ATOM 1133 N N . PHE A 1 140 ? -5.75 10.93 -0.873 1 88.56 140 PHE A N 1
ATOM 1134 C CA . PHE A 1 140 ? -6.02 11.539 -2.17 1 88.56 140 PHE A CA 1
ATOM 1135 C C . PHE A 1 140 ? -7.066 12.641 -2.047 1 88.56 140 PHE A C 1
ATOM 1137 O O . PHE A 1 140 ? -7.203 13.477 -2.941 1 88.56 140 PHE A O 1
ATOM 1144 N N . ASN A 1 141 ? -7.82 12.727 -0.964 1 82.38 141 ASN A N 1
ATOM 1145 C CA . ASN A 1 141 ? -8.836 13.742 -0.725 1 82.38 141 ASN A CA 1
ATOM 1146 C C . ASN A 1 141 ? -9.609 14.07 -1.996 1 82.38 141 ASN A C 1
ATOM 1148 O O . ASN A 1 141 ? -9.766 15.242 -2.355 1 82.38 141 ASN A O 1
ATOM 1152 N N . ALA A 1 142 ? -10.016 13.062 -2.715 1 69.38 142 ALA A N 1
ATOM 1153 C CA . ALA A 1 142 ? -10.727 13.312 -3.969 1 69.38 142 ALA A CA 1
ATOM 1154 C C . ALA A 1 142 ? -12.117 13.875 -3.709 1 69.38 142 ALA A C 1
ATOM 1156 O O . ALA A 1 142 ? -12.789 13.469 -2.758 1 69.38 142 ALA A O 1
ATOM 1157 N N . ARG A 1 143 ? -12.375 15.133 -4.309 1 63.91 143 ARG A N 1
ATOM 1158 C CA . ARG A 1 143 ? -13.703 15.727 -4.16 1 63.91 143 ARG A CA 1
ATOM 1159 C C . ARG A 1 143 ? -14.711 15.047 -5.078 1 63.91 143 ARG A C 1
ATOM 1161 O O . ARG A 1 143 ? -14.406 14.75 -6.234 1 63.91 143 ARG A O 1
ATOM 1168 N N . ALA A 1 144 ? -15.664 14.414 -4.43 1 57.31 144 ALA A N 1
ATOM 1169 C CA . ALA A 1 144 ? -16.766 13.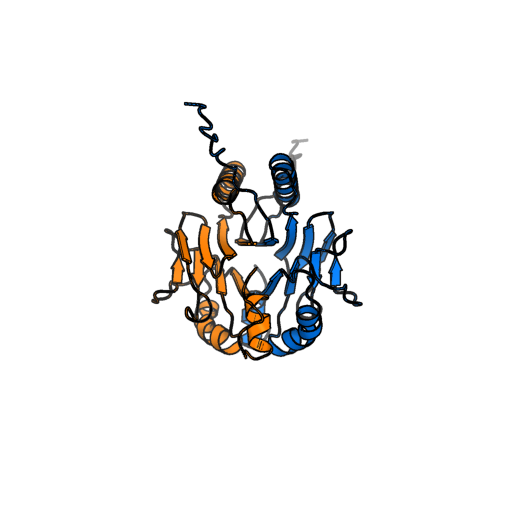945 -5.266 1 57.31 144 ALA A CA 1
ATOM 1170 C C . ALA A 1 144 ? -17.391 15.109 -6.035 1 57.31 144 ALA A C 1
ATOM 1172 O O . ALA A 1 144 ? -17.484 16.219 -5.523 1 57.31 144 ALA A O 1
ATOM 1173 N N . PRO A 1 145 ? -17.484 14.867 -7.375 1 50.47 145 PRO A N 1
ATOM 1174 C CA . PRO A 1 145 ? -18.203 15.938 -8.062 1 50.47 145 PRO A CA 1
ATOM 1175 C C . PRO A 1 145 ? -19.469 16.359 -7.328 1 50.47 145 PRO A C 1
ATOM 1177 O O . PRO A 1 145 ? -20.141 15.523 -6.723 1 50.47 145 PRO A O 1
ATOM 1180 N N . GLU A 1 146 ? -19.375 17.375 -6.648 1 46.19 146 GLU A N 1
ATOM 1181 C CA . GLU A 1 146 ? -20.625 17.891 -6.117 1 46.19 146 GLU A CA 1
ATOM 1182 C C . GLU A 1 146 ? -21.766 17.703 -7.117 1 46.19 146 GLU A C 1
ATOM 1184 O O . GLU A 1 146 ? -21.656 18.125 -8.273 1 46.19 146 GLU A O 1
ATOM 1189 N N . TRP A 1 147 ? -22.422 16.562 -7.098 1 39.12 147 TRP A N 1
ATOM 1190 C CA . TRP A 1 147 ? -23.703 16.797 -7.73 1 39.12 147 TRP A CA 1
ATOM 1191 C C . TRP A 1 147 ? -24.312 18.109 -7.234 1 39.12 147 TRP A C 1
ATOM 1193 O O . TRP A 1 147 ? -24.344 18.375 -6.031 1 39.12 147 TRP A O 1
ATOM 1203 N N . GLY A 1 148 ? -24.172 19.078 -7.844 1 38.19 148 GLY A N 1
ATOM 1204 C CA . GLY A 1 148 ? -24.922 20.312 -7.652 1 38.19 148 GLY A CA 1
ATOM 1205 C C . GLY A 1 148 ? -26.297 20.078 -7.055 1 38.19 148 GLY A C 1
ATOM 1206 O O . GLY A 1 148 ? -27.141 19.422 -7.664 1 38.19 148 GLY A O 1
ATOM 1207 N N . MET A 1 149 ? -26.578 19.781 -5.809 1 36.88 149 MET A N 1
ATOM 1208 C CA . MET A 1 149 ? -27.906 20.172 -5.355 1 36.88 149 MET A CA 1
ATOM 1209 C C . MET A 1 149 ? -28.297 21.531 -5.922 1 36.88 149 MET A C 1
ATOM 1211 O O . MET A 1 149 ? -27.641 22.547 -5.645 1 36.88 149 MET A O 1
ATOM 1215 N N . LEU A 1 150 ? -28.641 21.641 -7.238 1 36.66 150 LEU A N 1
ATOM 1216 C CA . LEU A 1 150 ? -29.469 22.75 -7.656 1 36.66 150 LEU A CA 1
ATOM 1217 C C . LEU A 1 150 ? -30.422 23.172 -6.531 1 36.66 150 LEU A C 1
ATOM 1219 O O . LEU A 1 150 ? -31.156 22.344 -5.992 1 36.66 150 LEU A O 1
ATOM 1223 N N . GLN A 1 151 ? -29.984 23.922 -5.637 1 35.09 151 GLN A N 1
ATOM 1224 C CA . GLN A 1 151 ? -30.875 24.781 -4.855 1 35.09 151 GLN A CA 1
ATOM 1225 C C . GLN A 1 151 ? -32.094 25.172 -5.66 1 35.09 151 GLN A C 1
ATOM 1227 O O . GLN A 1 151 ? -31.984 25.797 -6.719 1 35.09 151 GLN A O 1
ATOM 1232 N N . THR A 1 152 ? -33.094 24.281 -5.902 1 37.84 152 THR A N 1
ATOM 1233 C CA . THR A 1 152 ? -34.469 24.734 -6.211 1 37.84 152 THR A CA 1
ATOM 1234 C C . THR A 1 152 ? -34.844 25.906 -5.324 1 37.84 152 THR A C 1
ATOM 1236 O O . THR A 1 152 ? -35.156 25.719 -4.145 1 37.84 152 THR A O 1
ATOM 1239 N N . ASN A 1 153 ? -34 26.844 -5.094 1 34.53 153 ASN A N 1
ATOM 1240 C CA . ASN A 1 153 ? -34.594 28.078 -4.594 1 34.53 153 ASN A CA 1
ATOM 1241 C C . ASN A 1 153 ? -35.688 28.609 -5.527 1 34.53 153 ASN A C 1
ATOM 1243 O O . ASN A 1 153 ? -35.406 29.375 -6.449 1 34.53 153 ASN A O 1
ATOM 1247 N N . LYS A 1 154 ? -36.562 27.766 -6.219 1 32.19 154 LYS A N 1
ATOM 1248 C CA . LYS A 1 154 ? -37.719 28.516 -6.688 1 32.19 154 LYS A CA 1
ATOM 1249 C C . LYS A 1 154 ? -38.375 29.297 -5.539 1 32.19 154 LYS A C 1
ATOM 1251 O O . LYS A 1 154 ? -38.562 28.734 -4.457 1 32.19 154 LYS A O 1
ATOM 1256 N N . ARG A 1 155 ? -38.25 30.609 -5.652 1 31.86 155 ARG A N 1
ATOM 1257 C CA . ARG A 1 155 ? -39.188 31.703 -5.355 1 31.86 155 ARG A CA 1
ATOM 1258 C C . ARG A 1 155 ? -40.625 31.297 -5.688 1 31.86 155 ARG A C 1
ATOM 1260 O O . ARG A 1 155 ? -41.531 32.094 -5.555 1 31.86 155 ARG A O 1
ATOM 1267 N N . GLY A 1 156 ? -41.156 30.031 -5.668 1 25.36 156 GLY A N 1
ATOM 1268 C CA . GLY A 1 156 ? -42.562 30.219 -5.402 1 25.36 156 GLY A CA 1
ATOM 1269 C C . GLY A 1 156 ? -42.875 30.547 -3.951 1 25.36 156 GLY A C 1
ATOM 1270 O O . GLY A 1 156 ? -42.031 30.344 -3.076 1 25.36 156 GLY A O 1
ATOM 1271 N N . MET B 1 1 ? -14.258 14.523 11.516 1 24.14 1 MET B N 1
ATOM 1272 C CA . MET B 1 1 ? -13.281 14.633 12.602 1 24.14 1 MET B CA 1
ATOM 1273 C C . MET B 1 1 ? -13.328 13.406 13.5 1 24.14 1 MET B C 1
ATOM 1275 O O . MET B 1 1 ? -14.328 13.156 14.172 1 24.14 1 MET B O 1
ATOM 1279 N N . ARG B 1 2 ? -12.695 12.312 13.109 1 32.44 2 ARG B N 1
ATOM 1280 C CA . ARG B 1 2 ? -12.898 11.039 13.805 1 32.44 2 ARG B CA 1
ATOM 1281 C C . ARG B 1 2 ? -12.688 11.203 15.305 1 32.44 2 ARG B C 1
ATOM 1283 O O . ARG B 1 2 ? -11.852 11.992 15.742 1 32.44 2 ARG B O 1
ATOM 1290 N N . SER B 1 3 ? -13.805 10.992 16.047 1 32.56 3 SER B N 1
ATOM 1291 C CA . SER B 1 3 ? -13.859 10.961 17.5 1 32.56 3 SER B CA 1
ATOM 1292 C C . SER B 1 3 ? -12.688 10.172 18.078 1 32.56 3 SER B C 1
ATOM 1294 O O . SER B 1 3 ? -12.781 8.953 18.266 1 32.56 3 SER B O 1
ATOM 1296 N N . LEU B 1 4 ? -11.539 10.297 17.562 1 38.19 4 LEU B N 1
ATOM 1297 C CA . LEU B 1 4 ? -10.398 9.547 18.078 1 38.19 4 LEU B CA 1
ATOM 1298 C C . LEU B 1 4 ? -10.289 9.703 19.594 1 38.19 4 LEU B C 1
ATOM 1300 O O . LEU B 1 4 ? -9.969 8.742 20.297 1 38.19 4 LEU B O 1
ATOM 1304 N N . LEU B 1 5 ? -10.125 10.992 20.047 1 38.22 5 LEU B N 1
ATOM 1305 C CA . LEU B 1 5 ? -9.516 11.148 21.359 1 38.22 5 LEU B CA 1
ATOM 1306 C C . LEU B 1 5 ? -10.477 10.703 22.453 1 38.22 5 LEU B C 1
ATOM 1308 O O . LEU B 1 5 ? -10.18 10.859 23.641 1 38.22 5 LEU B O 1
ATOM 1312 N N . ARG B 1 6 ? -11.617 10.555 22.141 1 34.34 6 ARG B N 1
ATOM 1313 C CA . ARG B 1 6 ? -12.383 10.57 23.375 1 34.34 6 ARG B CA 1
ATOM 1314 C C . ARG B 1 6 ? -12.117 9.312 24.203 1 34.34 6 ARG B C 1
ATOM 1316 O O . ARG B 1 6 ? -12.492 9.242 25.375 1 34.34 6 ARG B O 1
ATOM 1323 N N . SER B 1 7 ? -12.172 8.016 23.516 1 38.97 7 SER B N 1
ATOM 1324 C CA . SER B 1 7 ? -12.344 6.98 24.531 1 38.97 7 SER B CA 1
ATOM 1325 C C . SER B 1 7 ? -11.055 6.75 25.312 1 38.97 7 SER B C 1
ATOM 1327 O O . SER B 1 7 ? -9.969 7.082 24.828 1 38.97 7 SER B O 1
ATOM 1329 N N . SER B 1 8 ? -10.961 6.387 26.594 1 44.25 8 SER B N 1
ATOM 1330 C CA . SER B 1 8 ? -9.977 5.898 27.562 1 44.25 8 SER B CA 1
ATOM 1331 C C . SER B 1 8 ? -8.969 4.969 26.891 1 44.25 8 SER B C 1
ATOM 1333 O O . SER B 1 8 ? -8.461 4.039 27.516 1 44.25 8 SER B O 1
ATOM 1335 N N . GLY B 1 9 ? -8.875 4.844 25.562 1 51.56 9 GLY B N 1
ATOM 1336 C CA . GLY B 1 9 ? -8.109 3.789 24.922 1 51.56 9 GLY B CA 1
ATOM 1337 C C . GLY B 1 9 ? -6.613 4.004 24.984 1 51.56 9 GLY B C 1
ATOM 1338 O O . GLY B 1 9 ? -6.152 5.113 25.281 1 51.56 9 GLY B O 1
ATOM 1339 N N . THR B 1 10 ? -5.723 2.84 25.219 1 63.53 10 THR B N 1
ATOM 1340 C CA . THR B 1 10 ? -4.266 2.787 25.297 1 63.53 10 THR B CA 1
ATOM 1341 C C . THR B 1 10 ? -3.637 3.49 24.094 1 63.53 10 THR B C 1
ATOM 1343 O O . THR B 1 10 ? -4.32 3.785 23.109 1 63.53 10 THR B O 1
ATOM 1346 N N . LYS B 1 11 ? -2.59 4.113 24.406 1 65.69 11 LYS B N 1
ATOM 1347 C CA . LYS B 1 11 ? -1.748 4.695 23.359 1 65.69 11 LYS B CA 1
ATOM 1348 C C . LYS B 1 11 ? -1.788 3.854 22.078 1 65.69 11 LYS B C 1
ATOM 1350 O O . LYS B 1 11 ? -1.795 4.395 20.984 1 65.69 11 LYS B O 1
ATOM 1355 N N . GLN B 1 12 ? -1.94 2.637 22.297 1 68.38 12 GLN B N 1
ATOM 1356 C CA . GLN B 1 12 ? -1.976 1.708 21.172 1 68.38 12 GLN B CA 1
ATOM 1357 C C . GLN B 1 12 ? -3.266 1.86 20.375 1 68.38 12 GLN B C 1
ATOM 1359 O O . GLN B 1 12 ? -3.25 1.798 19.141 1 68.38 12 GLN B O 1
ATOM 1364 N N . ASP B 1 13 ? -4.285 2.209 21.078 1 70.69 13 ASP B N 1
ATOM 1365 C CA . ASP B 1 13 ? -5.574 2.373 20.422 1 70.69 13 ASP B CA 1
ATOM 1366 C C . ASP B 1 13 ? -5.586 3.627 19.547 1 70.69 13 ASP B C 1
ATOM 1368 O O . ASP B 1 13 ? -6.137 3.617 18.438 1 70.69 13 ASP B O 1
ATOM 1372 N N . ALA B 1 14 ? -4.883 4.605 20.078 1 72.88 14 ALA B N 1
ATOM 1373 C CA . ALA B 1 14 ? -4.844 5.867 19.359 1 72.88 14 ALA B CA 1
ATOM 1374 C C . ALA B 1 14 ? -4.082 5.715 18.031 1 72.88 14 ALA B C 1
ATOM 1376 O O . ALA B 1 14 ? -4.488 6.27 17.016 1 72.88 14 ALA B O 1
ATOM 1377 N N . MET B 1 15 ? -3.086 4.836 18.016 1 80.75 15 MET B N 1
ATOM 1378 C CA . MET B 1 15 ? -2.273 4.68 16.812 1 80.75 15 MET B CA 1
ATOM 1379 C C . MET B 1 15 ? -2.98 3.797 15.789 1 80.75 15 MET B C 1
ATOM 1381 O O . MET B 1 15 ? -2.752 3.93 14.586 1 80.75 15 MET B O 1
ATOM 1385 N N . GLN B 1 16 ? -3.889 3.002 16.312 1 76 16 GLN B N 1
ATOM 1386 C CA . GLN B 1 16 ? -4.566 2.076 15.406 1 76 16 GLN B CA 1
ATOM 1387 C C . GLN B 1 16 ? -5.5 2.82 14.461 1 76 16 GLN B C 1
ATOM 1389 O O . GLN B 1 16 ? -5.766 2.354 13.352 1 76 16 GLN B O 1
ATOM 1394 N N . SER B 1 17 ? -5.848 3.982 14.898 1 79.69 17 SER B N 1
ATOM 1395 C CA . SER B 1 17 ? -6.734 4.773 14.047 1 79.69 17 SER B CA 1
ATOM 1396 C C . SER B 1 17 ? -5.945 5.57 13.016 1 79.69 17 SER B C 1
ATOM 1398 O O . SER B 1 17 ? -6.512 6.062 12.039 1 79.69 17 SER B O 1
ATOM 1400 N N . ILE B 1 18 ? -4.68 5.512 13.219 1 87.81 18 ILE B N 1
ATOM 1401 C CA . ILE B 1 18 ? -3.863 6.387 12.375 1 87.81 18 ILE B CA 1
ATOM 1402 C C . ILE B 1 18 ? -2.994 5.543 11.445 1 87.81 18 ILE B C 1
ATOM 1404 O O . ILE B 1 18 ? -2.746 5.93 10.305 1 87.81 18 ILE B O 1
ATOM 1408 N N . ILE B 1 19 ? -2.639 4.395 11.992 1 92.31 19 ILE B N 1
ATOM 1409 C CA . ILE B 1 19 ? -1.673 3.602 11.242 1 92.31 19 ILE B CA 1
ATOM 1410 C C . ILE B 1 19 ? -2.248 2.213 10.969 1 92.31 19 ILE B C 1
ATOM 1412 O O . ILE B 1 19 ? -2.738 1.547 11.883 1 92.31 19 ILE B O 1
ATOM 1416 N N . MET B 1 20 ? -2.189 1.819 9.734 1 93.06 20 MET B N 1
ATOM 1417 C CA . MET B 1 20 ? -2.553 0.46 9.344 1 93.06 20 MET B CA 1
ATOM 1418 C C . MET B 1 20 ? -1.311 -0.368 9.039 1 93.06 20 MET B C 1
ATOM 1420 O O . MET B 1 20 ? -0.375 0.122 8.406 1 93.06 20 MET B O 1
ATOM 1424 N N . LYS B 1 21 ? -1.345 -1.611 9.555 1 94.12 21 LYS B N 1
ATOM 1425 C CA . LYS B 1 21 ? -0.262 -2.549 9.273 1 94.12 21 LYS B CA 1
ATOM 1426 C C . LYS B 1 21 ? -0.617 -3.467 8.109 1 94.12 21 LYS B C 1
ATOM 1428 O O . LYS B 1 21 ? -1.541 -4.277 8.203 1 94.12 21 LYS B O 1
ATOM 1433 N N . ILE B 1 22 ? 0.212 -3.393 7.074 1 95.75 22 ILE B N 1
ATOM 1434 C CA . ILE B 1 22 ? -0.1 -4.086 5.828 1 95.75 22 ILE B CA 1
ATOM 1435 C C . ILE B 1 22 ? 1.031 -5.051 5.48 1 95.75 22 ILE B C 1
ATOM 1437 O O . ILE B 1 22 ? 2.207 -4.684 5.535 1 95.75 22 ILE B O 1
ATOM 1441 N N . LEU B 1 23 ? 0.628 -6.266 5.223 1 95.88 23 LEU B N 1
ATOM 1442 C CA . LEU B 1 23 ? 1.542 -7.172 4.539 1 95.88 23 LEU B CA 1
ATOM 1443 C C . LEU B 1 23 ? 1.248 -7.215 3.043 1 95.88 23 LEU B C 1
ATOM 1445 O O . LEU B 1 23 ? 0.092 -7.352 2.637 1 95.88 23 LEU B O 1
ATOM 1449 N N . GLN B 1 24 ? 2.273 -7 2.289 1 95.69 24 GLN B N 1
ATOM 1450 C CA . GLN B 1 24 ? 2.127 -7 0.836 1 95.69 24 GLN B CA 1
ATOM 1451 C C . GLN B 1 24 ? 3.119 -7.953 0.182 1 95.69 24 GLN B C 1
ATOM 1453 O O . GLN B 1 24 ? 4.289 -8 0.567 1 95.69 24 GLN B O 1
ATOM 1458 N N . GLY B 1 25 ? 2.547 -8.766 -0.771 1 94.69 25 GLY B N 1
ATOM 1459 C CA . GLY B 1 25 ? 3.52 -9.617 -1.438 1 94.69 25 GLY B CA 1
ATOM 1460 C C . GLY B 1 25 ? 2.977 -10.273 -2.695 1 94.69 25 GLY B C 1
ATOM 1461 O O . GLY B 1 25 ? 1.771 -10.508 -2.809 1 94.69 25 GLY B O 1
ATOM 1462 N N . ASN B 1 26 ? 3.852 -10.523 -3.58 1 94 26 ASN B N 1
ATOM 1463 C CA . ASN B 1 26 ? 3.611 -11.461 -4.676 1 94 26 ASN B CA 1
ATOM 1464 C C . ASN B 1 26 ? 4.059 -12.875 -4.32 1 94 26 ASN B C 1
ATOM 1466 O O . ASN B 1 26 ? 5.254 -13.133 -4.188 1 94 26 ASN B O 1
ATOM 1470 N N . MET B 1 27 ? 3.084 -13.758 -4.246 1 94.31 27 MET B N 1
ATOM 1471 C CA . MET B 1 27 ? 3.342 -15.094 -3.73 1 94.31 27 MET B CA 1
ATOM 1472 C C . MET B 1 27 ? 3.875 -16.016 -4.828 1 94.31 27 MET B C 1
ATOM 1474 O O . MET B 1 27 ? 4.344 -17.109 -4.551 1 94.31 27 MET B O 1
ATOM 1478 N N . ASN B 1 28 ? 3.746 -15.641 -6.02 1 92.25 28 ASN B N 1
ATOM 1479 C CA . ASN B 1 28 ? 4.238 -16.391 -7.176 1 92.25 28 ASN B CA 1
ATOM 1480 C C . ASN B 1 28 ? 3.729 -17.828 -7.176 1 92.25 28 ASN B C 1
ATOM 1482 O O . ASN B 1 28 ? 4.422 -18.734 -7.633 1 92.25 28 ASN B O 1
ATOM 1486 N N . LYS B 1 29 ? 2.688 -18.062 -6.484 1 94.06 29 LYS B N 1
ATOM 1487 C CA . LYS B 1 29 ? 2.066 -19.375 -6.379 1 94.06 29 LYS B CA 1
ATOM 1488 C C . LYS B 1 29 ? 3.002 -20.375 -5.695 1 94.06 29 LYS B C 1
ATOM 1490 O O . LYS B 1 29 ? 3.027 -21.547 -6.055 1 94.06 29 LYS B O 1
ATOM 14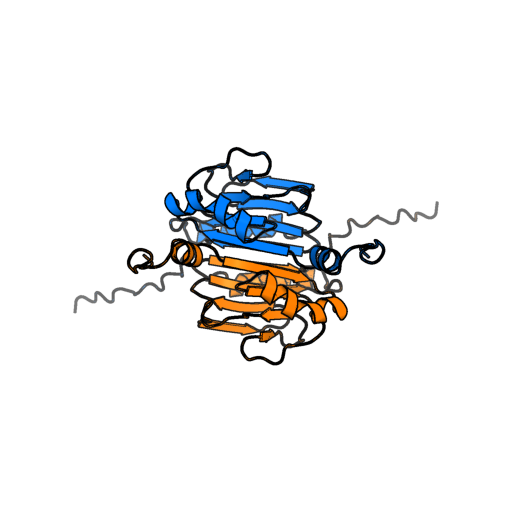95 N N . ILE B 1 30 ? 3.764 -19.875 -4.812 1 92.19 30 ILE B N 1
ATOM 1496 C CA . ILE B 1 30 ? 4.688 -20.719 -4.066 1 92.19 30 ILE B CA 1
ATOM 1497 C C . ILE B 1 30 ? 3.963 -21.359 -2.887 1 92.19 30 ILE B C 1
ATOM 1499 O O . ILE B 1 30 ? 3.518 -20.672 -1.971 1 92.19 30 ILE B O 1
ATOM 1503 N N . ARG B 1 31 ? 3.99 -22.641 -2.814 1 92.62 31 ARG B N 1
ATOM 1504 C CA . ARG B 1 31 ? 3.227 -23.406 -1.838 1 92.62 31 ARG B CA 1
ATOM 1505 C C . ARG B 1 31 ? 3.74 -23.172 -0.424 1 92.62 31 ARG B C 1
ATOM 1507 O O . ARG B 1 31 ? 2.951 -22.969 0.504 1 92.62 31 ARG B O 1
ATOM 1514 N N . ILE B 1 32 ? 4.996 -23.203 -0.283 1 90.62 32 ILE B N 1
ATOM 1515 C CA . ILE B 1 32 ? 5.586 -23.062 1.044 1 90.62 32 ILE B CA 1
ATOM 1516 C C . ILE B 1 32 ? 5.273 -21.688 1.611 1 90.62 32 ILE B C 1
ATOM 1518 O O . ILE B 1 32 ? 5 -21.547 2.805 1 90.62 32 ILE B O 1
ATOM 1522 N N . ALA B 1 33 ? 5.422 -20.672 0.82 1 89.81 33 ALA B N 1
ATOM 1523 C CA . ALA B 1 33 ? 5.066 -19.328 1.268 1 89.81 33 ALA B CA 1
ATOM 1524 C C . ALA B 1 33 ? 3.617 -19.266 1.734 1 89.81 33 ALA B C 1
ATOM 1526 O O . ALA B 1 33 ? 3.314 -18.672 2.771 1 89.81 33 ALA B O 1
ATOM 1527 N N . ASP B 1 34 ? 2.82 -19.891 1.033 1 91.88 34 ASP B N 1
ATOM 1528 C CA 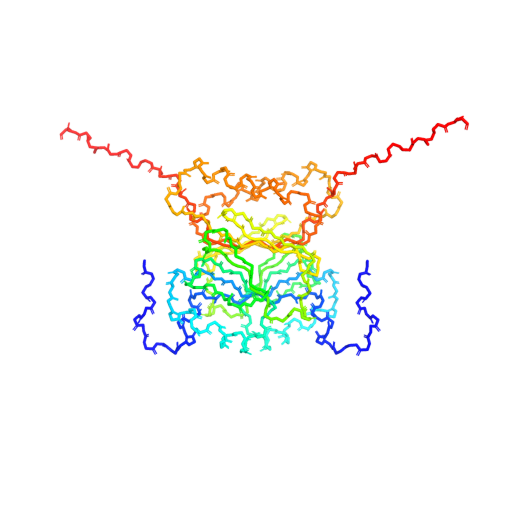. ASP B 1 34 ? 1.398 -19.922 1.363 1 91.88 34 ASP B CA 1
ATOM 1529 C C . ASP B 1 34 ? 1.16 -20.625 2.695 1 91.88 34 ASP B C 1
ATOM 1531 O O . ASP B 1 34 ? 0.361 -20.172 3.514 1 91.88 34 ASP B O 1
ATOM 1535 N N . ALA B 1 35 ? 1.846 -21.672 2.916 1 90.75 35 ALA B N 1
ATOM 1536 C CA . ALA B 1 35 ? 1.689 -22.453 4.133 1 90.75 35 ALA B CA 1
ATOM 1537 C C . ALA B 1 35 ? 2.17 -21.688 5.355 1 90.75 35 ALA B C 1
ATOM 1539 O O . ALA B 1 35 ? 1.694 -21.906 6.473 1 90.75 35 ALA B O 1
ATOM 1540 N N . LEU B 1 36 ? 2.973 -20.734 5.129 1 90.38 36 LEU B N 1
ATOM 1541 C CA . LEU B 1 36 ? 3.57 -19.984 6.23 1 90.38 36 LEU B CA 1
ATOM 1542 C C . LEU B 1 36 ? 2.764 -18.734 6.539 1 90.38 36 LEU B C 1
ATOM 1544 O O . LEU B 1 36 ? 2.957 -18.109 7.582 1 90.38 36 LEU B O 1
ATOM 1548 N N . LEU B 1 37 ? 1.818 -18.422 5.746 1 89.31 37 LEU B N 1
ATOM 1549 C CA . LEU B 1 37 ? 1.077 -17.172 5.867 1 89.31 37 LEU B CA 1
ATOM 1550 C C . LEU B 1 37 ? 0.365 -17.078 7.211 1 89.31 37 LEU B C 1
ATOM 1552 O O . LEU B 1 37 ? 0.435 -16.062 7.895 1 89.31 37 LEU B O 1
ATOM 1556 N N . PRO B 1 38 ? -0.268 -18.188 7.676 1 87.19 38 PRO B N 1
ATOM 1557 C CA . PRO B 1 38 ? -0.941 -18.094 8.977 1 87.19 38 PRO B CA 1
ATOM 1558 C C . PRO B 1 38 ? 0.026 -17.812 10.117 1 87.19 38 PRO B C 1
ATOM 1560 O O . PRO B 1 38 ? -0.293 -17.031 11.023 1 87.19 38 PRO B O 1
ATOM 1563 N N . GLN B 1 39 ? 1.104 -18.422 10.062 1 87.19 39 GLN B N 1
ATOM 1564 C CA . GLN B 1 39 ? 2.115 -18.172 11.086 1 87.19 39 GLN B CA 1
ATOM 1565 C C . GLN B 1 39 ? 2.6 -16.734 11.031 1 87.19 39 GLN B C 1
ATOM 1567 O O . GLN B 1 39 ? 2.793 -16.094 12.07 1 87.19 39 GLN B O 1
ATOM 1572 N N . LEU B 1 40 ? 2.793 -16.25 9.859 1 86.62 40 LEU B N 1
ATOM 1573 C CA . LEU B 1 40 ? 3.219 -14.867 9.68 1 86.62 40 LEU B CA 1
ATOM 1574 C C . LEU B 1 40 ? 2.188 -13.906 10.258 1 86.62 40 LEU B C 1
ATOM 1576 O O . LEU B 1 40 ? 2.549 -12.906 10.883 1 86.62 40 LEU B O 1
ATOM 1580 N N . LEU B 1 41 ? 1.015 -14.211 10.117 1 86.06 41 LEU B N 1
ATOM 1581 C CA . LEU B 1 41 ? -0.065 -13.375 10.633 1 86.06 41 LEU B CA 1
ATOM 1582 C C . LEU B 1 41 ? -0.014 -13.305 12.156 1 86.06 41 LEU B C 1
ATOM 1584 O O . LEU B 1 41 ? -0.194 -12.234 12.734 1 86.06 41 LEU B O 1
ATOM 1588 N N . LEU B 1 42 ? 0.217 -14.422 12.727 1 82.62 42 LEU B N 1
ATOM 1589 C CA . LEU B 1 42 ? 0.28 -14.484 14.18 1 82.62 42 LEU B CA 1
ATOM 1590 C C . LEU B 1 42 ? 1.464 -13.68 14.711 1 82.62 42 LEU B C 1
ATOM 1592 O O . LEU B 1 42 ? 1.339 -12.961 15.703 1 82.62 42 LEU B O 1
ATOM 1596 N N . GLU B 1 43 ? 2.455 -13.695 13.992 1 83.62 43 GLU B N 1
ATOM 1597 C CA . GLU B 1 43 ? 3.686 -13.039 14.43 1 83.62 43 GLU B CA 1
ATOM 1598 C C . GLU B 1 43 ? 3.623 -11.539 14.195 1 83.62 43 GLU B C 1
ATOM 1600 O O . GLU B 1 43 ? 4.062 -10.75 15.039 1 83.62 43 GLU B O 1
ATOM 1605 N N . GLU B 1 44 ? 2.99 -11.156 13.133 1 83.06 44 GLU B N 1
ATOM 1606 C CA . GLU B 1 44 ? 3.129 -9.766 12.711 1 83.06 44 GLU B CA 1
ATOM 1607 C C . GLU B 1 44 ? 1.899 -8.945 13.094 1 83.06 44 GLU B C 1
ATOM 1609 O O . GLU B 1 44 ? 1.93 -7.715 13.047 1 83.06 44 GLU B O 1
ATOM 1614 N N . GLU B 1 45 ? 0.838 -9.516 13.5 1 86.88 45 GLU B N 1
ATOM 1615 C CA . GLU B 1 45 ? -0.408 -8.844 13.852 1 86.88 45 GLU B CA 1
ATOM 1616 C C . GLU B 1 45 ? -0.819 -7.836 12.781 1 86.88 45 GLU B C 1
ATOM 1618 O O . GLU B 1 45 ? -1.15 -6.688 13.094 1 86.88 45 GLU B O 1
ATOM 1623 N N . ALA B 1 46 ? -0.702 -8.258 11.555 1 92.38 46 ALA B N 1
ATOM 1624 C CA . ALA B 1 46 ? -1.072 -7.379 10.445 1 92.38 46 ALA B CA 1
ATOM 1625 C C . ALA B 1 46 ? -2.582 -7.16 10.398 1 92.38 46 ALA B C 1
ATOM 1627 O O . ALA B 1 46 ? -3.355 -8.055 10.742 1 92.38 46 ALA B O 1
ATOM 1628 N N . ASP B 1 47 ? -2.926 -5.949 9.977 1 93.06 47 ASP B N 1
ATOM 1629 C CA . ASP B 1 47 ? -4.344 -5.641 9.812 1 93.06 47 ASP B CA 1
ATOM 1630 C C . ASP B 1 47 ? -4.875 -6.191 8.5 1 93.06 47 ASP B C 1
ATOM 1632 O O . ASP B 1 47 ? -6.016 -6.664 8.43 1 93.06 47 ASP B O 1
ATOM 1636 N N . ILE B 1 48 ? -4.012 -6.117 7.469 1 95.88 48 ILE B N 1
ATOM 1637 C CA . ILE B 1 48 ? -4.453 -6.43 6.117 1 95.88 48 ILE B CA 1
ATOM 1638 C C . ILE B 1 48 ? -3.316 -7.094 5.344 1 95.88 48 ILE B C 1
ATOM 1640 O O . ILE B 1 48 ? -2.152 -6.715 5.492 1 95.88 48 ILE B O 1
ATOM 1644 N N . LEU B 1 49 ? -3.682 -8.117 4.535 1 97 49 LEU B N 1
ATOM 1645 C CA . LEU B 1 49 ? -2.746 -8.688 3.57 1 97 49 LEU B CA 1
ATOM 1646 C C . LEU B 1 49 ? -3.207 -8.414 2.143 1 97 49 LEU B C 1
ATOM 1648 O O . LEU B 1 49 ? -4.363 -8.672 1.799 1 97 49 LEU B O 1
ATOM 1652 N N . LEU B 1 50 ? -2.367 -7.832 1.354 1 97.88 50 LEU B N 1
ATOM 1653 C CA . LEU B 1 50 ? -2.561 -7.672 -0.082 1 97.88 50 LEU B CA 1
ATOM 1654 C C . LEU B 1 50 ? -1.677 -8.641 -0.862 1 97.88 50 LEU B C 1
ATOM 1656 O O . LEU B 1 50 ? -0.452 -8.492 -0.878 1 97.88 50 LEU B O 1
ATOM 1660 N N . LEU B 1 51 ? -2.32 -9.594 -1.603 1 97.31 51 LEU B N 1
ATOM 1661 C CA . LEU B 1 51 ? -1.547 -10.695 -2.16 1 97.31 51 LEU B CA 1
ATOM 1662 C C . LEU B 1 51 ? -1.793 -10.828 -3.658 1 97.31 51 LEU B C 1
ATOM 1664 O O . LEU B 1 51 ? -2.943 -10.867 -4.102 1 97.31 51 LEU B O 1
ATOM 1668 N N . SER B 1 52 ? -0.767 -10.867 -4.387 1 96.38 52 SER B N 1
ATOM 1669 C CA . SER B 1 52 ? -0.822 -11.273 -5.789 1 96.38 52 SER B CA 1
ATOM 1670 C C . SER B 1 52 ? -0.34 -12.711 -5.965 1 96.38 52 SER B C 1
ATOM 1672 O O . SER B 1 52 ? 0.614 -13.141 -5.309 1 96.38 52 SER B O 1
ATOM 1674 N N . GLU B 1 53 ? -0.997 -13.477 -6.688 1 95.69 53 GLU B N 1
ATOM 1675 C CA . GLU B 1 53 ? -0.704 -14.844 -7.098 1 95.69 53 GLU B CA 1
ATOM 1676 C C . GLU B 1 53 ? -0.568 -15.766 -5.891 1 95.69 53 GLU B C 1
ATOM 1678 O O . GLU B 1 53 ? 0.42 -16.5 -5.766 1 95.69 53 GLU B O 1
ATOM 1683 N N . PRO B 1 54 ? -1.532 -15.781 -5.008 1 96.19 54 PRO B N 1
ATOM 1684 C CA . PRO B 1 54 ? -1.513 -16.781 -3.936 1 96.19 54 PRO B CA 1
ATOM 1685 C C . PRO B 1 54 ? -1.615 -18.203 -4.457 1 96.19 54 PRO B C 1
ATOM 1687 O O . PRO B 1 54 ? -2.123 -18.438 -5.559 1 96.19 54 PRO B O 1
ATOM 1690 N N . TYR B 1 55 ? -1.101 -19.125 -3.658 1 95.56 55 TYR B N 1
ATOM 1691 C CA . TYR B 1 55 ? -1.134 -20.516 -4.066 1 95.56 55 TYR B CA 1
ATOM 1692 C C . TYR B 1 55 ? -2.545 -21.078 -3.959 1 95.56 55 TYR B C 1
ATOM 1694 O O . TYR B 1 55 ? -2.998 -21.812 -4.848 1 95.56 55 TYR B O 1
ATOM 1702 N N . ARG B 1 56 ? -3.215 -20.797 -2.855 1 92.56 56 ARG B N 1
ATOM 1703 C CA . ARG B 1 56 ? -4.586 -21.266 -2.674 1 92.56 56 ARG B CA 1
ATOM 1704 C C . ARG B 1 56 ? -5.426 -20.234 -1.934 1 92.56 56 ARG B C 1
ATOM 1706 O O . ARG B 1 56 ? -4.895 -19.422 -1.18 1 92.56 56 ARG B O 1
ATOM 1713 N N . ARG B 1 57 ? -6.652 -20.359 -2.207 1 91.38 57 ARG B N 1
ATOM 1714 C CA . ARG B 1 57 ? -7.586 -19.531 -1.451 1 91.38 57 ARG B CA 1
ATOM 1715 C C . ARG B 1 57 ? -7.734 -20.031 -0.021 1 91.38 57 ARG B C 1
ATOM 1717 O O . ARG B 1 57 ? -7.719 -21.25 0.219 1 91.38 57 ARG B O 1
ATOM 1724 N N . LYS B 1 58 ? -7.898 -19.016 0.817 1 90.94 58 LYS B N 1
ATOM 1725 C CA . LYS B 1 58 ? -8.227 -19.406 2.188 1 90.94 58 LYS B CA 1
ATOM 1726 C C . LYS B 1 58 ? -9.727 -19.578 2.371 1 90.94 58 LYS B C 1
ATOM 1728 O O . LYS B 1 58 ? -10.516 -18.828 1.781 1 90.94 58 LYS B O 1
ATOM 1733 N N . ASP B 1 59 ? -10.023 -20.562 3.195 1 88.12 59 ASP B N 1
ATOM 1734 C CA . ASP B 1 59 ? -11.438 -20.844 3.451 1 88.12 59 ASP B CA 1
ATOM 1735 C C . ASP B 1 59 ? -11.938 -20.047 4.656 1 88.12 59 ASP B C 1
ATOM 1737 O O . ASP B 1 59 ? -12.18 -20.609 5.723 1 88.12 59 ASP B O 1
ATOM 1741 N N . CYS B 1 60 ? -12.078 -18.797 4.52 1 89.81 60 CYS B N 1
ATOM 1742 C CA . CYS B 1 60 ? -12.617 -17.938 5.562 1 89.81 60 CYS B CA 1
ATOM 1743 C C . CYS B 1 60 ? -13.352 -16.75 4.957 1 89.81 60 CYS B C 1
ATOM 1745 O O . CYS B 1 60 ? -13.141 -16.406 3.791 1 89.81 60 CYS B O 1
ATOM 1747 N N . ARG B 1 61 ? -14.227 -16.094 5.707 1 91.31 61 ARG B N 1
ATOM 1748 C CA . ARG B 1 61 ? -15.109 -15.031 5.23 1 91.31 61 ARG B CA 1
ATOM 1749 C C . ARG B 1 61 ? -14.344 -13.734 4.992 1 91.31 61 ARG B C 1
ATOM 1751 O O . ARG B 1 61 ? -14.844 -12.828 4.328 1 91.31 61 ARG B O 1
ATOM 1758 N N . THR B 1 62 ? -13.141 -13.711 5.434 1 94 62 THR B N 1
ATOM 1759 C CA . THR B 1 62 ? -12.414 -12.445 5.363 1 94 62 THR B CA 1
ATOM 1760 C C . THR B 1 62 ? -11.336 -12.5 4.285 1 94 62 THR B C 1
ATOM 1762 O O . THR B 1 62 ? -10.391 -11.711 4.301 1 94 62 THR B O 1
ATOM 1765 N N . TRP B 1 63 ? -11.461 -13.555 3.451 1 96.44 63 TRP B N 1
ATOM 1766 C CA . TRP B 1 63 ? -10.625 -13.672 2.262 1 96.44 63 TRP B CA 1
ATOM 1767 C C . TRP B 1 63 ? -11.383 -13.234 1.015 1 96.44 63 TRP B C 1
ATOM 1769 O O . TRP B 1 63 ? -12.344 -13.891 0.594 1 96.44 63 TRP B O 1
ATOM 1779 N N . PHE B 1 64 ? -10.93 -12.125 0.402 1 97.44 64 PHE B N 1
ATOM 1780 C CA . PHE B 1 64 ? -11.539 -11.602 -0.815 1 97.44 64 PHE B CA 1
ATOM 1781 C C . PHE B 1 64 ? -10.656 -11.875 -2.025 1 97.44 64 PHE B C 1
ATOM 1783 O O . PHE B 1 64 ? -9.516 -11.414 -2.08 1 97.44 64 PHE B O 1
ATOM 1790 N N . SER B 1 65 ? -11.172 -12.617 -3.014 1 96.75 65 SER B N 1
ATOM 1791 C CA . SER B 1 65 ? -10.352 -13.07 -4.133 1 96.75 65 SER B CA 1
ATOM 1792 C C . SER B 1 65 ? -10.938 -12.617 -5.465 1 96.75 65 SER B C 1
ATOM 1794 O O . SER B 1 65 ? -12.148 -12.406 -5.582 1 96.75 65 SER B O 1
ATOM 1796 N N . SER B 1 66 ? -10.016 -12.469 -6.379 1 95.69 66 SER B N 1
ATOM 1797 C CA . SER B 1 66 ? -10.461 -12.203 -7.746 1 95.69 66 SER B CA 1
ATOM 1798 C C . SER B 1 66 ? -11.172 -13.414 -8.344 1 95.69 66 SER B C 1
ATOM 1800 O O . SER B 1 66 ? -11.141 -14.5 -7.762 1 95.69 66 SER B O 1
ATOM 1802 N N . THR B 1 67 ? -11.828 -13.102 -9.508 1 89.56 67 THR B N 1
ATOM 1803 C CA . THR B 1 67 ? -12.539 -14.172 -10.203 1 89.56 67 THR B CA 1
ATOM 1804 C C . THR B 1 67 ? -11.57 -15.273 -10.625 1 89.56 67 THR B C 1
ATOM 1806 O O . THR B 1 67 ? -11.906 -16.453 -10.578 1 89.56 67 THR B O 1
ATOM 1809 N N . ARG B 1 68 ? -10.359 -14.922 -10.898 1 90.5 68 ARG B N 1
ATOM 1810 C CA . ARG B 1 68 ? -9.359 -15.883 -11.352 1 90.5 68 ARG B CA 1
ATOM 1811 C C . ARG B 1 68 ? -8.602 -16.484 -10.18 1 90.5 68 ARG B C 1
ATOM 1813 O O . ARG B 1 68 ? -7.707 -17.312 -10.367 1 90.5 68 ARG B O 1
ATOM 1820 N N . LYS B 1 69 ? -8.844 -16.047 -9.016 1 92.62 69 LYS B N 1
ATOM 1821 C CA . LYS B 1 69 ? -8.289 -16.562 -7.766 1 92.62 69 LYS B CA 1
ATOM 1822 C C . LYS B 1 69 ? -6.781 -16.312 -7.695 1 92.62 69 LYS B C 1
ATOM 1824 O O . LYS B 1 69 ? -6.051 -17.062 -7.055 1 92.62 69 LYS B O 1
ATOM 1829 N N . ASN B 1 70 ? -6.375 -15.336 -8.477 1 95.44 70 ASN B N 1
ATOM 1830 C CA . ASN B 1 70 ? -4.941 -15.055 -8.477 1 95.44 70 ASN B CA 1
ATOM 1831 C C . ASN B 1 70 ? -4.625 -13.75 -7.75 1 95.44 70 ASN B C 1
ATOM 1833 O O . ASN B 1 70 ? -3.475 -13.312 -7.723 1 95.44 70 ASN B O 1
ATOM 1837 N N . ILE B 1 71 ? -5.574 -13.133 -7.199 1 97.81 71 ILE B N 1
ATOM 1838 C CA . ILE B 1 71 ? -5.434 -11.93 -6.391 1 97.81 71 ILE B CA 1
ATOM 1839 C C . ILE B 1 71 ? -6.305 -12.039 -5.141 1 97.81 71 ILE B C 1
ATOM 1841 O O . ILE B 1 71 ? -7.414 -12.57 -5.195 1 97.81 71 ILE B O 1
ATOM 1845 N N . ALA B 1 72 ? -5.738 -11.461 -3.984 1 98.06 72 ALA B N 1
ATOM 1846 C CA . ALA B 1 72 ? -6.562 -11.555 -2.781 1 98.06 72 ALA B CA 1
ATOM 1847 C C . ALA B 1 72 ? -6.27 -10.406 -1.821 1 98.06 72 ALA B C 1
ATOM 1849 O O . ALA B 1 72 ? -5.164 -9.859 -1.818 1 98.06 72 ALA B O 1
ATOM 1850 N N . ILE B 1 73 ? -7.27 -10.055 -1.078 1 98.25 73 ILE B N 1
ATOM 1851 C CA . ILE B 1 73 ? -7.164 -9.297 0.161 1 98.25 73 ILE B CA 1
ATOM 1852 C C . ILE B 1 73 ? -7.625 -10.156 1.336 1 98.25 73 ILE B C 1
ATOM 1854 O O . ILE B 1 73 ? -8.719 -10.727 1.304 1 98.25 73 ILE B O 1
ATOM 1858 N N . TRP B 1 74 ? -6.73 -10.25 2.297 1 97.12 74 TRP B N 1
ATOM 1859 C CA . TRP B 1 74 ? -7.074 -11.023 3.488 1 97.12 74 TRP B CA 1
ATOM 1860 C C . TRP B 1 74 ? -7.078 -10.133 4.727 1 97.12 74 TRP B C 1
ATOM 1862 O O . TRP B 1 74 ? -6.117 -9.406 4.98 1 97.12 74 TRP B O 1
ATOM 1872 N N . ILE B 1 75 ? -8.156 -10.172 5.473 1 95.88 75 ILE B N 1
ATOM 1873 C CA . ILE B 1 75 ? -8.312 -9.438 6.723 1 95.88 75 ILE B CA 1
ATOM 1874 C C . ILE B 1 75 ? -8.406 -10.414 7.891 1 95.88 75 ILE B C 1
ATOM 1876 O O . ILE B 1 75 ? -9.484 -10.922 8.203 1 95.88 75 ILE B O 1
ATOM 1880 N N . PRO B 1 76 ? -7.285 -10.562 8.578 1 91.81 76 PRO B N 1
ATOM 1881 C CA . PRO B 1 76 ? -7.23 -11.633 9.578 1 91.81 76 PRO B CA 1
ATOM 1882 C C . PRO B 1 76 ? -8.164 -11.391 10.758 1 91.81 76 PRO B C 1
ATOM 1884 O O . PRO B 1 76 ? -8.727 -12.336 11.312 1 91.81 76 PRO B O 1
ATOM 1887 N N . ASN B 1 77 ? -8.32 -10.188 11.172 1 89 77 ASN B N 1
ATOM 1888 C CA . ASN B 1 77 ? -9.164 -9.844 12.305 1 89 77 ASN B CA 1
ATOM 1889 C C . ASN B 1 77 ? -10.188 -8.773 11.945 1 89 77 ASN B C 1
ATOM 1891 O O . ASN B 1 77 ? -9.938 -7.578 12.133 1 89 77 ASN B O 1
ATOM 1895 N N . PRO B 1 78 ? -11.367 -9.203 11.602 1 85.75 78 PRO B N 1
ATOM 1896 C CA . PRO B 1 78 ? -12.375 -8.242 11.141 1 85.75 78 PRO B CA 1
ATOM 1897 C C . PRO B 1 78 ? -12.891 -7.348 12.266 1 85.75 78 PRO B C 1
ATOM 1899 O O . PRO B 1 78 ? -13.523 -6.32 12 1 85.75 78 PRO B O 1
ATOM 1902 N N . ARG B 1 79 ? -12.594 -7.723 13.469 1 85.19 79 ARG B N 1
ATOM 1903 C CA . ARG B 1 79 ? -13 -6.867 14.578 1 85.19 79 ARG B CA 1
ATOM 1904 C C . ARG B 1 79 ? -12.094 -5.648 14.695 1 85.19 79 ARG B C 1
ATOM 1906 O O . ARG B 1 79 ? -12.523 -4.586 15.148 1 85.19 79 ARG B O 1
ATOM 1913 N N . GLN B 1 80 ? -10.922 -5.836 14.219 1 85.81 80 GLN B N 1
ATOM 1914 C CA . GLN B 1 80 ? -9.945 -4.758 14.297 1 85.81 80 GLN B CA 1
ATOM 1915 C C . GLN B 1 80 ? -9.906 -3.947 13.008 1 85.81 80 GLN B C 1
ATOM 1917 O O . GLN B 1 80 ? -9.438 -2.809 12.992 1 85.81 80 GLN B O 1
ATOM 1922 N N . ALA B 1 81 ? -10.367 -4.512 11.984 1 90.75 81 ALA B N 1
ATOM 1923 C CA . ALA B 1 81 ? -10.445 -3.881 10.672 1 90.75 81 ALA B CA 1
ATOM 1924 C C . ALA B 1 81 ? -11.789 -4.156 10.008 1 90.75 81 ALA B C 1
ATOM 1926 O O . ALA B 1 81 ? -11.977 -5.195 9.367 1 90.75 81 ALA B O 1
ATOM 1927 N N . ARG B 1 82 ? -12.664 -3.201 10.062 1 92.62 82 ARG B N 1
ATOM 1928 C CA . ARG B 1 82 ? -14.031 -3.408 9.609 1 92.62 82 ARG B CA 1
ATOM 19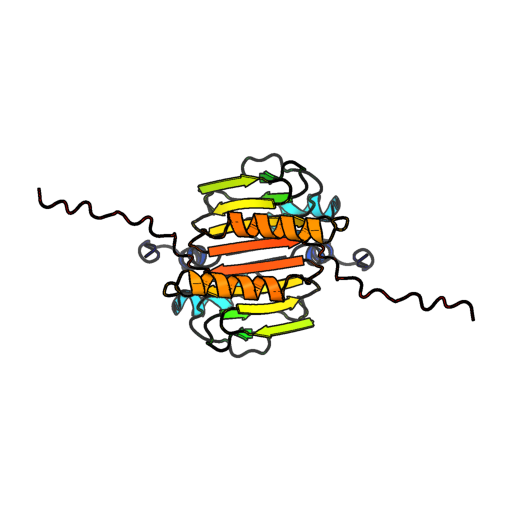29 C C . ARG B 1 82 ? -14.148 -3.213 8.102 1 92.62 82 ARG B C 1
ATOM 1931 O O . ARG B 1 82 ? -13.82 -2.143 7.582 1 92.62 82 ARG B O 1
ATOM 1938 N N . VAL B 1 83 ? -14.711 -4.199 7.469 1 94.81 83 VAL B N 1
ATOM 1939 C CA . VAL B 1 83 ? -14.93 -4.133 6.027 1 94.81 83 VAL B CA 1
ATOM 1940 C C . VAL B 1 83 ? -16.281 -3.482 5.742 1 94.81 83 VAL B C 1
ATOM 1942 O O . VAL B 1 83 ? -17.328 -3.988 6.168 1 94.81 83 VAL B O 1
ATOM 1945 N N . GLU B 1 84 ? -16.25 -2.416 5.004 1 94.81 84 GLU B N 1
ATOM 1946 C CA . GLU B 1 84 ? -17.484 -1.685 4.688 1 94.81 84 GLU B CA 1
ATOM 1947 C C . GLU B 1 84 ? -18.047 -2.102 3.332 1 94.81 84 GLU B C 1
ATOM 1949 O O . GLU B 1 84 ? -19.25 -2.217 3.164 1 94.81 84 GLU B O 1
ATOM 1954 N N . GLN B 1 85 ? -17.25 -2.191 2.393 1 95.44 85 GLN B N 1
ATOM 1955 C CA . GLN B 1 85 ? -17.547 -2.576 1.016 1 95.44 85 GLN B CA 1
ATOM 1956 C C . GLN B 1 85 ? -16.391 -3.334 0.392 1 95.44 85 GLN B C 1
ATOM 1958 O O . GLN B 1 85 ? -15.242 -3.205 0.84 1 95.44 85 GLN B O 1
ATOM 1963 N N . HIS B 1 86 ? -16.719 -4.195 -0.538 1 96.75 86 HIS B N 1
ATOM 1964 C CA . HIS B 1 86 ? -15.656 -4.902 -1.256 1 96.75 86 HIS B CA 1
ATOM 1965 C C . HIS B 1 86 ? -16.125 -5.312 -2.65 1 96.75 86 HIS B C 1
ATOM 1967 O O . HIS B 1 86 ? -17.312 -5.258 -2.955 1 96.75 86 HIS B O 1
ATOM 1973 N N . GLY B 1 87 ? -15.156 -5.629 -3.488 1 96.5 87 GLY B N 1
ATOM 1974 C CA . GLY B 1 87 ? -15.43 -6.113 -4.832 1 96.5 87 GLY B CA 1
ATOM 1975 C C . GLY B 1 87 ? -14.234 -6.77 -5.488 1 96.5 87 GLY B C 1
ATOM 1976 O O . GLY B 1 87 ? -13.117 -6.695 -4.969 1 96.5 87 GLY B O 1
ATOM 1977 N N . ALA B 1 88 ? -14.602 -7.473 -6.547 1 96.38 88 ALA B N 1
ATOM 1978 C CA . ALA B 1 88 ? -13.57 -8.195 -7.285 1 96.38 88 ALA B CA 1
ATOM 1979 C C . ALA B 1 88 ? -13.766 -8.047 -8.789 1 96.38 88 ALA B C 1
ATOM 1981 O O . ALA B 1 88 ? -14.891 -8.125 -9.289 1 96.38 88 ALA B O 1
ATOM 1982 N N . GLU B 1 89 ? -12.703 -7.676 -9.383 1 93.94 89 GLU B N 1
ATOM 1983 C CA . GLU B 1 89 ? -12.625 -7.676 -10.844 1 93.94 89 GLU B CA 1
ATOM 1984 C C . GLU B 1 89 ? -11.625 -8.711 -11.344 1 93.94 89 GLU B C 1
ATOM 1986 O O . GLU B 1 89 ? -11.109 -9.516 -10.555 1 93.94 89 GLU B O 1
ATOM 1991 N N . GLU B 1 90 ? -11.422 -8.773 -12.617 1 92.88 90 GLU B N 1
ATOM 1992 C CA . GLU B 1 90 ? -10.523 -9.766 -13.203 1 92.88 90 GLU B CA 1
ATOM 1993 C C . GLU B 1 90 ? -9.078 -9.531 -12.781 1 92.88 90 GLU B C 1
ATOM 1995 O O . GLU B 1 90 ? -8.336 -10.477 -12.539 1 92.88 90 GLU B O 1
ATOM 2000 N N . TYR B 1 91 ? -8.742 -8.25 -12.641 1 93.88 91 TYR B N 1
ATOM 2001 C CA . TYR B 1 91 ? -7.312 -8.008 -12.469 1 93.88 91 TYR B CA 1
ATOM 2002 C C . TYR B 1 91 ? -7.047 -7.219 -11.188 1 93.88 91 TYR B C 1
ATOM 2004 O O . TYR B 1 91 ? -5.922 -6.766 -10.953 1 93.88 91 TYR B O 1
ATOM 2012 N N . TYR B 1 92 ? -8.094 -7.027 -10.398 1 96.19 92 TYR B N 1
ATOM 2013 C CA . TYR B 1 92 ? -7.879 -6.453 -9.078 1 96.19 92 TYR B CA 1
ATOM 2014 C C . TYR B 1 92 ? -9.031 -6.785 -8.141 1 96.19 92 TYR B C 1
ATOM 2016 O O . TYR B 1 92 ? -10.148 -7.07 -8.594 1 96.19 92 TYR B O 1
ATOM 2024 N N . VAL B 1 93 ? -8.75 -6.816 -6.84 1 98 93 VAL B N 1
ATOM 2025 C CA . VAL B 1 93 ? -9.672 -6.938 -5.719 1 98 93 VAL B CA 1
ATOM 2026 C C . VAL B 1 93 ? -9.57 -5.699 -4.828 1 98 93 VAL B C 1
ATOM 2028 O O . VAL B 1 93 ? -8.484 -5.148 -4.648 1 98 93 VAL B O 1
ATOM 2031 N N . TRP B 1 94 ? -10.766 -5.262 -4.363 1 97 94 TRP B N 1
ATOM 2032 C CA . TRP B 1 94 ? -10.703 -4.078 -3.51 1 97 94 TRP B CA 1
ATOM 2033 C C . TRP B 1 94 ? -11.641 -4.219 -2.318 1 97 94 TRP B C 1
ATOM 2035 O O . TRP B 1 94 ? -12.594 -5.004 -2.355 1 97 94 TRP B O 1
ATOM 2045 N N . ALA B 1 95 ? -11.281 -3.539 -1.238 1 96.75 95 ALA B N 1
ATOM 2046 C CA . ALA B 1 95 ? -12.109 -3.463 -0.035 1 96.75 95 ALA B CA 1
ATOM 2047 C C . ALA B 1 95 ? -11.938 -2.119 0.664 1 96.75 95 ALA B C 1
ATOM 2049 O O . ALA B 1 95 ? -10.82 -1.594 0.747 1 96.75 95 ALA B O 1
ATOM 2050 N N . ARG B 1 96 ? -13.086 -1.612 1.076 1 94.88 96 ARG B N 1
ATOM 2051 C CA . ARG B 1 96 ? -13.047 -0.445 1.951 1 94.88 96 ARG B CA 1
ATOM 2052 C C . ARG B 1 96 ? -13.047 -0.861 3.418 1 94.88 96 ARG B C 1
ATOM 2054 O O . ARG B 1 96 ? -13.977 -1.525 3.883 1 94.88 96 ARG B O 1
ATOM 2061 N N . ILE B 1 97 ? -11.945 -0.462 4.066 1 94.5 97 ILE B N 1
ATOM 2062 C CA . ILE B 1 97 ? -11.719 -0.875 5.449 1 94.5 97 ILE B CA 1
ATOM 2063 C C . ILE B 1 97 ? -11.453 0.352 6.316 1 94.5 97 ILE B C 1
ATOM 2065 O O . ILE B 1 97 ? -10.445 1.043 6.137 1 94.5 97 ILE B O 1
ATOM 2069 N N . ASP B 1 98 ? -12.352 0.603 7.23 1 90.94 98 ASP B N 1
ATOM 2070 C CA . ASP B 1 98 ? -12.227 1.737 8.141 1 90.94 98 ASP B CA 1
ATOM 2071 C C . ASP B 1 98 ? -12.008 3.037 7.371 1 90.94 98 ASP B C 1
ATOM 2073 O O . ASP B 1 98 ? -11.125 3.828 7.715 1 90.94 98 ASP B O 1
ATOM 2077 N N . GLY B 1 99 ? -12.68 3.146 6.309 1 89.19 99 GLY B N 1
ATOM 2078 C CA . GLY B 1 99 ? -12.688 4.383 5.547 1 89.19 99 GLY B CA 1
ATOM 2079 C C . GLY B 1 99 ? -11.578 4.461 4.52 1 89.19 99 GLY B C 1
ATOM 2080 O O . GLY B 1 99 ? -11.5 5.422 3.75 1 89.19 99 GLY B O 1
ATOM 2081 N N . ILE B 1 100 ? -10.727 3.457 4.492 1 93 100 ILE B N 1
ATOM 2082 C CA . ILE B 1 100 ? -9.617 3.42 3.547 1 93 100 ILE B CA 1
ATOM 2083 C C . ILE B 1 100 ? -9.883 2.355 2.482 1 93 100 ILE B C 1
ATOM 2085 O O . ILE B 1 100 ? -10.344 1.256 2.797 1 93 100 ILE B O 1
ATOM 2089 N N . THR B 1 101 ? -9.664 2.715 1.248 1 95.31 101 THR B N 1
ATOM 2090 C CA . THR B 1 101 ? -9.812 1.737 0.176 1 95.31 101 THR B CA 1
ATOM 2091 C C . THR B 1 101 ? -8.484 1.055 -0.127 1 95.31 101 THR B C 1
ATOM 2093 O O . THR B 1 101 ? -7.477 1.725 -0.374 1 95.31 101 THR B O 1
ATOM 2096 N N . TYR B 1 102 ? -8.516 -0.276 -0.067 1 96.88 102 TYR B N 1
ATOM 2097 C CA . TYR B 1 102 ? -7.359 -1.091 -0.417 1 96.88 102 TYR B CA 1
ATOM 2098 C C . TYR B 1 102 ? -7.598 -1.847 -1.72 1 96.88 102 TYR B C 1
ATOM 2100 O O . TYR B 1 102 ? -8.688 -2.375 -1.947 1 96.88 102 TYR B O 1
ATOM 2108 N N . VAL B 1 103 ? -6.566 -1.861 -2.543 1 96.81 103 VAL B N 1
ATOM 2109 C CA . VAL B 1 103 ? -6.652 -2.537 -3.832 1 96.81 103 VAL B CA 1
ATOM 2110 C C . VAL B 1 103 ? -5.438 -3.447 -4.023 1 96.81 103 VAL B C 1
ATOM 2112 O O . VAL B 1 103 ? -4.297 -3.004 -3.893 1 96.81 103 VAL B O 1
ATOM 2115 N N . SER B 1 104 ? -5.664 -4.703 -4.258 1 98 104 SER B N 1
ATOM 2116 C CA . SER B 1 104 ? -4.641 -5.656 -4.668 1 98 104 SER B CA 1
ATOM 2117 C C . SER B 1 104 ? -4.762 -5.996 -6.152 1 98 104 SER B C 1
ATOM 2119 O O . SER B 1 104 ? -5.852 -6.293 -6.637 1 98 104 SER B O 1
ATOM 2121 N N . CYS B 1 105 ? -3.6 -5.922 -6.852 1 95.25 105 CYS B N 1
ATOM 2122 C CA . CYS B 1 105 ? -3.648 -6.105 -8.297 1 95.25 105 CYS B CA 1
ATOM 2123 C C . CYS B 1 105 ? -2.598 -7.109 -8.758 1 95.25 105 CYS B C 1
ATOM 2125 O O . CYS B 1 105 ? -1.602 -7.332 -8.062 1 95.25 105 CYS B O 1
ATOM 2127 N N . TYR B 1 106 ? -2.924 -7.668 -9.914 1 95.38 106 TYR B N 1
ATOM 2128 C CA . TYR B 1 106 ? -1.955 -8.453 -10.68 1 95.38 106 TYR B CA 1
ATOM 2129 C C . TYR B 1 106 ? -2.215 -8.336 -12.172 1 95.38 106 TYR B C 1
ATOM 2131 O O . TYR B 1 106 ? -3.299 -8.68 -12.648 1 95.38 106 TYR B O 1
ATOM 2139 N N . PHE B 1 107 ? -1.215 -7.828 -12.852 1 91.75 107 PHE B N 1
ATOM 2140 C CA . PHE B 1 107 ? -1.236 -7.785 -14.312 1 91.75 107 PHE B CA 1
ATOM 2141 C C . PHE B 1 107 ? -0.301 -8.836 -14.898 1 91.75 107 PHE B C 1
ATOM 2143 O O . PHE B 1 107 ? 0.862 -8.93 -14.5 1 91.75 107 PHE B O 1
ATOM 2150 N N . SER B 1 108 ? -0.808 -9.492 -15.867 1 90.5 108 SER B N 1
ATOM 2151 C CA . SER B 1 108 ? -0.023 -10.578 -16.453 1 90.5 108 SER B CA 1
ATOM 2152 C C . SER B 1 108 ? 1.188 -10.031 -17.203 1 90.5 108 SER B C 1
ATOM 2154 O O . SER B 1 108 ? 1.089 -9.023 -17.906 1 90.5 108 SER B O 1
ATOM 2156 N N . PRO B 1 109 ? 2.289 -10.766 -17.094 1 87.31 109 PRO B N 1
ATOM 2157 C CA . PRO B 1 109 ? 3.451 -10.352 -17.891 1 87.31 109 PRO B CA 1
ATOM 2158 C C . PRO B 1 109 ? 3.234 -10.523 -19.391 1 87.31 109 PRO B C 1
ATOM 2160 O O . PRO B 1 109 ? 3.982 -9.953 -20.188 1 87.31 109 PRO B O 1
ATOM 2163 N N . ASN B 1 110 ? 2.217 -11.258 -19.688 1 88.56 110 ASN B N 1
ATOM 2164 C CA . ASN B 1 110 ? 1.932 -11.523 -21.094 1 88.56 110 ASN B CA 1
ATOM 2165 C C . ASN B 1 110 ? 1.004 -10.469 -21.688 1 88.56 110 ASN B C 1
ATOM 2167 O O . ASN B 1 110 ? 0.711 -10.492 -22.891 1 88.56 110 ASN B O 1
ATOM 2171 N N . ASP B 1 111 ? 0.598 -9.555 -20.891 1 88 111 ASP B N 1
ATOM 2172 C CA . ASP B 1 111 ? -0.27 -8.492 -21.406 1 88 111 ASP B CA 1
ATOM 2173 C C . ASP B 1 111 ? 0.469 -7.613 -22.406 1 88 111 ASP B C 1
ATOM 2175 O O . ASP B 1 111 ? 1.641 -7.285 -22.203 1 88 111 ASP B O 1
ATOM 2179 N N . SER B 1 112 ? -0.277 -7.277 -23.453 1 88 112 SER B N 1
ATOM 2180 C CA . SER B 1 112 ? 0.254 -6.266 -24.359 1 88 112 SER B CA 1
ATOM 2181 C C . SER B 1 112 ? 0.273 -4.891 -23.703 1 88 112 SER B C 1
ATOM 2183 O O . SER B 1 112 ? -0.341 -4.688 -22.656 1 88 112 SER B O 1
ATOM 2185 N N . ILE B 1 113 ? 1.012 -4.008 -24.344 1 84.56 113 ILE B N 1
ATOM 2186 C CA . ILE B 1 113 ? 1.055 -2.635 -23.859 1 84.56 113 ILE B CA 1
ATOM 2187 C C . ILE B 1 113 ? -0.358 -2.055 -23.812 1 84.56 113 ILE B C 1
ATOM 2189 O O . ILE B 1 113 ? -0.729 -1.373 -22.859 1 84.56 113 ILE B O 1
ATOM 2193 N N . LEU B 1 114 ? -1.078 -2.379 -24.828 1 88.5 114 LEU B N 1
ATOM 2194 C CA . LEU B 1 114 ? -2.443 -1.872 -24.906 1 88.5 114 LEU B CA 1
ATOM 2195 C C . LEU B 1 114 ? -3.303 -2.453 -23.781 1 88.5 114 LEU B C 1
ATOM 2197 O O . LEU B 1 114 ? -4.07 -1.729 -23.141 1 88.5 114 LEU B O 1
ATOM 2201 N N . GLU B 1 115 ? -3.189 -3.678 -23.547 1 89.69 115 GLU B N 1
ATOM 2202 C CA . GLU B 1 115 ? -3.941 -4.316 -22.484 1 89.69 115 GLU B CA 1
ATOM 2203 C C . GLU B 1 115 ? -3.584 -3.711 -21.125 1 89.69 115 GLU B C 1
ATOM 2205 O O . GLU B 1 115 ? -4.461 -3.482 -20.281 1 89.69 115 GLU B O 1
ATOM 2210 N N . PHE B 1 116 ? -2.391 -3.482 -20.984 1 87.31 116 PHE B N 1
ATOM 2211 C CA . PHE B 1 116 ? -1.924 -2.85 -19.75 1 87.31 116 PHE B CA 1
ATOM 2212 C C . PHE B 1 116 ? -2.568 -1.481 -19.578 1 87.31 116 PHE B C 1
ATOM 2214 O O . PHE B 1 116 ? -3.094 -1.176 -18.5 1 87.31 116 PHE B O 1
ATOM 2221 N N . GLU B 1 117 ? -2.555 -0.766 -20.594 1 85.25 117 GLU B N 1
ATOM 2222 C CA . GLU B 1 117 ? -3.119 0.58 -20.531 1 85.25 117 GLU B CA 1
ATOM 2223 C C . GLU B 1 117 ? -4.613 0.539 -20.234 1 85.25 117 GLU B C 1
ATOM 2225 O O . GLU B 1 117 ? -5.121 1.366 -19.469 1 85.25 117 GLU B O 1
ATOM 2230 N N . VAL B 1 118 ? -5.211 -0.365 -20.781 1 89.62 118 VAL B N 1
ATOM 2231 C CA . VAL B 1 118 ? -6.648 -0.506 -20.562 1 89.62 118 VAL B CA 1
ATOM 2232 C C . VAL B 1 118 ? -6.91 -0.881 -19.109 1 89.62 118 VAL B C 1
ATOM 2234 O O . VAL B 1 118 ? -7.777 -0.295 -18.453 1 89.62 118 VAL B O 1
ATOM 2237 N N . LYS B 1 119 ? -6.168 -1.769 -18.625 1 89.62 119 LYS B N 1
ATOM 2238 C CA . LYS B 1 119 ? -6.328 -2.205 -17.25 1 89.62 119 LYS B CA 1
ATOM 2239 C C . LYS B 1 119 ? -6.047 -1.062 -16.266 1 89.62 119 LYS B C 1
ATOM 2241 O O . LYS B 1 119 ? -6.793 -0.859 -15.312 1 89.62 119 LYS B O 1
ATOM 2246 N N . LEU B 1 120 ? -5.039 -0.403 -16.562 1 86.38 120 LEU B N 1
ATOM 2247 C CA . LEU B 1 120 ? -4.699 0.745 -15.734 1 86.38 120 LEU B CA 1
ATOM 2248 C C . LEU B 1 120 ? -5.801 1.8 -15.789 1 86.38 120 LEU B C 1
ATOM 2250 O O . LEU B 1 120 ? -6.148 2.393 -14.766 1 86.38 120 LEU B O 1
ATOM 2254 N N . GLY B 1 121 ? -6.25 2.016 -16.953 1 85.38 121 GLY B N 1
ATOM 2255 C CA . GLY B 1 121 ? -7.348 2.953 -17.109 1 85.38 121 GLY B CA 1
ATOM 2256 C C . GLY B 1 121 ? -8.594 2.553 -16.344 1 85.38 121 GLY B C 1
ATOM 2257 O O . GLY B 1 121 ? -9.266 3.398 -15.75 1 85.38 121 GLY B O 1
ATOM 2258 N N . MET B 1 122 ? -8.883 1.329 -16.312 1 88.5 122 MET B N 1
ATOM 2259 C CA . MET B 1 122 ? -10.039 0.824 -15.578 1 88.5 122 MET B CA 1
ATOM 2260 C C . MET B 1 122 ? -9.859 1.03 -14.078 1 88.5 122 MET B C 1
ATOM 2262 O O . MET B 1 122 ? -10.82 1.373 -13.383 1 88.5 122 MET B O 1
ATOM 2266 N N . LEU B 1 123 ? -8.727 0.802 -13.648 1 87 123 LEU B N 1
ATOM 2267 C CA . LEU B 1 123 ? -8.414 1.037 -12.242 1 87 123 LEU B CA 1
ATOM 2268 C C . LEU B 1 123 ? -8.609 2.506 -11.883 1 87 123 LEU B C 1
ATOM 2270 O O . LEU B 1 123 ? -9.234 2.824 -10.867 1 87 123 LEU B O 1
ATOM 2274 N N . GLU B 1 124 ? -8.078 3.316 -12.672 1 83.81 124 GLU B N 1
ATOM 2275 C CA . GLU B 1 124 ? -8.203 4.754 -12.453 1 83.81 124 GLU B CA 1
ATOM 2276 C C . GLU B 1 124 ? -9.664 5.184 -12.414 1 83.81 124 GLU B C 1
ATOM 2278 O O . GLU B 1 124 ? -10.078 5.922 -11.516 1 83.81 124 GLU B O 1
ATOM 2283 N N . ASP B 1 125 ? -10.367 4.73 -13.375 1 85.31 125 ASP B N 1
ATOM 2284 C CA . ASP B 1 125 ? -11.773 5.109 -13.477 1 85.31 125 ASP B CA 1
ATOM 2285 C C . ASP B 1 125 ? -12.562 4.641 -12.25 1 85.31 125 ASP B C 1
ATOM 2287 O O . ASP B 1 125 ? -13.453 5.344 -11.773 1 85.31 125 ASP B O 1
ATOM 2291 N N . HIS B 1 126 ? -12.203 3.527 -11.797 1 87.44 126 HIS B N 1
ATOM 2292 C CA . HIS B 1 126 ? -12.938 2.949 -10.672 1 87.44 126 HIS B CA 1
ATOM 2293 C C . HIS B 1 126 ? -12.695 3.732 -9.391 1 87.44 126 HIS B C 1
ATOM 2295 O O . HIS B 1 126 ? -13.594 3.881 -8.562 1 87.44 126 HIS B O 1
ATOM 2301 N N . PHE B 1 127 ? -11.492 4.301 -9.281 1 83.38 127 PHE B N 1
ATOM 2302 C CA . PHE B 1 127 ? -11.164 4.871 -7.984 1 83.38 127 PHE B CA 1
ATOM 2303 C C . PHE B 1 127 ? -10.938 6.371 -8.094 1 83.38 127 PHE B C 1
ATOM 2305 O O . PHE B 1 127 ? -10.453 7.004 -7.152 1 83.38 127 PHE B O 1
ATOM 2312 N N . ARG B 1 128 ? -11.281 6.871 -9.164 1 75.56 128 ARG B N 1
ATOM 2313 C CA . ARG B 1 128 ? -11.102 8.297 -9.398 1 75.56 128 ARG B CA 1
ATOM 2314 C C . ARG B 1 128 ? -11.922 9.125 -8.414 1 75.56 128 ARG B C 1
ATOM 2316 O O . ARG B 1 128 ? -11.508 10.203 -7.992 1 75.56 128 ARG B O 1
ATOM 2323 N N . ASP B 1 129 ? -13.055 8.539 -8.016 1 74.69 129 ASP B N 1
ATOM 2324 C CA . ASP B 1 129 ? -13.945 9.312 -7.164 1 74.69 129 ASP B CA 1
ATOM 2325 C C . ASP B 1 129 ? -13.797 8.906 -5.699 1 74.69 129 ASP B C 1
ATOM 2327 O O . ASP B 1 129 ? -14.602 9.297 -4.852 1 74.69 129 ASP B O 1
ATOM 2331 N N . THR B 1 130 ? -12.812 8.078 -5.594 1 70.56 130 THR B N 1
ATOM 2332 C CA . THR B 1 130 ? -12.539 7.738 -4.203 1 70.56 130 THR B CA 1
ATOM 2333 C C . THR B 1 130 ? -11.992 8.945 -3.445 1 70.56 130 THR B C 1
ATOM 2335 O O . THR B 1 130 ? -10.992 9.531 -3.854 1 70.56 130 THR B O 1
ATOM 2338 N N . THR B 1 131 ? -12.727 9.43 -2.502 1 61.75 131 THR B N 1
ATOM 2339 C CA . THR B 1 131 ? -12.469 10.719 -1.864 1 61.75 131 THR B CA 1
ATOM 2340 C C . THR B 1 131 ? -11.555 10.547 -0.658 1 61.75 131 THR B C 1
ATOM 2342 O O . THR B 1 131 ? -11.141 11.539 -0.041 1 61.75 131 THR B O 1
ATOM 2345 N N . GLN B 1 132 ? -11.086 9.445 -0.466 1 80.19 132 GLN B N 1
ATOM 2346 C CA . GLN B 1 132 ? -10.375 9.273 0.794 1 80.19 132 GLN B CA 1
ATOM 2347 C C . GLN B 1 132 ? -9.031 8.57 0.575 1 80.19 132 GLN B C 1
ATOM 2349 O O . GLN B 1 132 ? -8.461 8.641 -0.515 1 80.19 132 GLN B O 1
ATOM 2354 N N . GLU B 1 133 ? -8.555 7.953 1.614 1 90.62 133 GLU B N 1
ATOM 2355 C CA . GLU B 1 133 ? -7.289 7.227 1.632 1 90.62 133 GLU B CA 1
ATOM 2356 C C . GLU B 1 133 ? -7.359 5.969 0.771 1 90.62 133 GLU B C 1
ATOM 2358 O O . GLU B 1 133 ? -8.359 5.254 0.792 1 90.62 133 GLU B O 1
ATOM 2363 N N . LEU B 1 134 ? -6.379 5.906 -0.086 1 93.62 134 LEU B N 1
ATOM 2364 C CA . LEU B 1 134 ? -6.289 4.805 -1.039 1 93.62 134 LEU B CA 1
ATOM 2365 C C . LEU B 1 134 ? -4.922 4.137 -0.976 1 93.62 134 LEU B C 1
ATOM 2367 O O . LEU B 1 134 ? -3.896 4.816 -0.902 1 93.62 134 LEU B O 1
ATOM 2371 N N . VAL B 1 135 ? -4.965 2.82 -0.953 1 96.06 135 VAL B N 1
ATOM 2372 C CA . VAL B 1 135 ? -3.752 2.012 -1.04 1 96.06 135 VAL B CA 1
ATOM 2373 C C . VAL B 1 135 ? -3.885 1.004 -2.18 1 96.06 135 VAL B C 1
ATOM 2375 O O . VAL B 1 135 ? -4.785 0.164 -2.174 1 96.06 135 VAL B O 1
ATOM 2378 N N . ILE B 1 136 ? -3.027 1.113 -3.135 1 95.31 136 ILE B N 1
ATOM 2379 C CA . ILE B 1 136 ? -2.973 0.177 -4.25 1 95.31 136 ILE B CA 1
ATOM 2380 C C . ILE B 1 136 ? -1.639 -0.567 -4.234 1 95.31 136 ILE B C 1
ATOM 2382 O O . ILE B 1 136 ? -0.577 0.051 -4.137 1 95.31 136 ILE B O 1
ATOM 2386 N N . ALA B 1 137 ? -1.739 -1.85 -4.293 1 96.81 137 ALA B N 1
ATOM 2387 C CA . ALA B 1 137 ? -0.515 -2.645 -4.301 1 96.81 137 ALA B CA 1
ATOM 2388 C C . ALA B 1 137 ? -0.646 -3.844 -5.238 1 96.81 137 ALA B C 1
ATOM 2390 O O . ALA B 1 137 ? -1.707 -4.469 -5.309 1 96.81 137 ALA B O 1
ATOM 2391 N N . GLY B 1 138 ? 0.444 -4.176 -5.855 1 94.75 138 GLY B N 1
ATOM 2392 C CA . GLY B 1 138 ? 0.425 -5.406 -6.629 1 94.75 138 GLY B CA 1
ATOM 2393 C C . GLY B 1 138 ? 1.556 -5.492 -7.637 1 94.75 138 GLY B C 1
ATOM 2394 O O . GLY B 1 138 ? 2.49 -4.691 -7.602 1 94.75 138 GLY B O 1
ATOM 2395 N N . ASP B 1 139 ? 1.446 -6.516 -8.422 1 92.75 139 ASP B N 1
ATOM 2396 C CA . ASP B 1 139 ? 2.396 -6.75 -9.508 1 92.75 139 ASP B CA 1
ATOM 2397 C C . ASP B 1 139 ? 1.825 -6.297 -10.852 1 92.75 139 ASP B C 1
ATOM 2399 O O . ASP B 1 139 ? 0.907 -6.926 -11.383 1 92.75 139 ASP B O 1
ATOM 2403 N N . PHE B 1 140 ? 2.408 -5.266 -11.328 1 88.56 140 PHE B N 1
ATOM 2404 C CA . PHE B 1 140 ? 1.88 -4.652 -12.539 1 88.56 140 PHE B CA 1
ATOM 2405 C C . PHE B 1 140 ? 2.568 -5.219 -13.773 1 88.56 140 PHE B C 1
ATOM 2407 O O . PHE B 1 140 ? 2.062 -5.082 -14.891 1 88.56 140 PHE B O 1
ATOM 2414 N N . ASN B 1 141 ? 3.713 -5.891 -13.656 1 82.56 141 ASN B N 1
ATOM 2415 C CA . ASN B 1 141 ? 4.449 -6.492 -14.766 1 82.56 141 ASN B CA 1
ATOM 2416 C C . ASN B 1 141 ? 4.441 -5.594 -16 1 82.56 141 ASN B C 1
ATOM 2418 O O . ASN B 1 141 ? 4.133 -6.051 -17.094 1 82.56 141 ASN B O 1
ATOM 2422 N N . ALA B 1 142 ? 4.652 -4.324 -15.805 1 69.31 142 ALA B N 1
ATOM 2423 C CA . ALA B 1 142 ? 4.605 -3.412 -16.938 1 69.31 142 ALA B CA 1
ATOM 2424 C C . ALA B 1 142 ? 5.789 -3.643 -17.875 1 69.31 142 ALA B C 1
ATOM 2426 O O . ALA B 1 142 ? 6.91 -3.889 -17.422 1 69.31 142 ALA B O 1
ATOM 2427 N N . ARG B 1 143 ? 5.445 -3.988 -19.203 1 64.25 143 ARG B N 1
ATOM 2428 C CA . ARG B 1 143 ? 6.508 -4.172 -20.188 1 64.25 143 ARG B CA 1
ATOM 2429 C C . ARG B 1 143 ? 7.094 -2.834 -20.609 1 64.25 143 ARG B C 1
ATOM 2431 O O . ARG B 1 143 ? 6.355 -1.87 -20.828 1 64.25 143 ARG B O 1
ATOM 2438 N N . ALA B 1 144 ? 8.359 -2.678 -20.281 1 57.41 144 ALA B N 1
ATOM 2439 C CA . ALA B 1 144 ? 9.016 -1.515 -20.875 1 57.41 144 ALA B CA 1
ATOM 2440 C C . ALA B 1 144 ? 8.945 -1.568 -22.391 1 57.41 144 ALA B C 1
ATOM 2442 O O . ALA B 1 144 ? 9.031 -2.646 -22.984 1 57.41 144 ALA B O 1
ATOM 2443 N N . PRO B 1 145 ? 8.422 -0.418 -22.953 1 49.97 145 PRO B N 1
ATOM 2444 C CA . PRO B 1 145 ? 8.5 -0.459 -24.406 1 49.97 145 PRO B CA 1
ATOM 2445 C C . PRO B 1 145 ? 9.844 -0.971 -24.922 1 49.97 145 PRO B C 1
ATOM 2447 O O . PRO B 1 145 ? 10.883 -0.676 -24.328 1 49.97 145 PRO B O 1
ATOM 2450 N N . GLU B 1 146 ? 9.859 -2.162 -25.25 1 46 146 GLU B N 1
ATOM 2451 C CA . GLU B 1 146 ? 11.086 -2.582 -25.938 1 46 146 GLU B CA 1
ATOM 2452 C C . GLU B 1 146 ? 11.633 -1.47 -26.828 1 46 146 GLU B C 1
ATOM 2454 O O . GLU B 1 146 ? 10.906 -0.923 -27.656 1 46 146 GLU B O 1
ATOM 2459 N N . TRP B 1 147 ? 12.469 -0.589 -26.281 1 38.75 147 TRP B N 1
ATOM 2460 C CA . TRP B 1 147 ? 13.219 -0.004 -27.391 1 38.75 147 TRP B CA 1
ATOM 2461 C C . TRP B 1 147 ? 13.609 -1.07 -28.406 1 38.75 147 TRP B C 1
ATOM 2463 O O . TRP B 1 147 ? 14.094 -2.143 -28.031 1 38.75 147 TRP B O 1
ATOM 2473 N N . GLY B 1 148 ? 12.938 -1.269 -29.344 1 37.84 148 GLY B N 1
ATOM 2474 C CA . GLY B 1 148 ? 13.344 -2.031 -30.516 1 37.84 148 GLY B CA 1
ATOM 2475 C C . GLY B 1 148 ? 14.852 -2.09 -30.703 1 37.84 148 GLY B C 1
ATOM 2476 O O . GLY B 1 148 ? 15.5 -1.058 -30.875 1 37.84 148 GLY B O 1
ATOM 2477 N N . MET B 1 149 ? 15.703 -2.844 -30.062 1 37.12 149 MET B N 1
ATOM 2478 C CA . MET B 1 149 ? 16.922 -3.178 -30.781 1 37.12 149 MET B CA 1
ATOM 2479 C C . MET B 1 149 ? 16.641 -3.404 -32.281 1 37.12 149 MET B C 1
ATOM 2481 O O . MET B 1 149 ? 15.859 -4.285 -32.625 1 37.12 149 MET B O 1
ATOM 2485 N N . LEU B 1 150 ? 16.422 -2.334 -33.094 1 36.53 150 LEU B N 1
ATOM 2486 C CA . LEU B 1 150 ? 16.656 -2.504 -34.531 1 36.53 150 LEU B CA 1
ATOM 2487 C C . LEU B 1 150 ? 17.703 -3.584 -34.781 1 36.53 150 LEU B C 1
ATOM 2489 O O . LEU B 1 150 ? 18.797 -3.541 -34.219 1 36.53 150 LEU B O 1
ATOM 2493 N N . GLN B 1 151 ? 17.344 -4.773 -34.781 1 35.25 151 GLN B N 1
ATOM 2494 C CA . GLN B 1 151 ? 18.094 -5.812 -35.5 1 35.25 151 GLN B CA 1
ATOM 2495 C C . GLN B 1 151 ? 18.844 -5.23 -36.688 1 35.25 151 GLN B C 1
ATOM 2497 O O . GLN B 1 151 ? 18.25 -4.703 -37.625 1 35.25 151 GLN B O 1
ATOM 2502 N N . THR B 1 152 ? 19.906 -4.414 -36.5 1 38.12 152 THR B N 1
ATOM 2503 C CA . THR B 1 152 ? 20.891 -4.219 -37.562 1 38.12 152 THR B CA 1
ATOM 2504 C C . THR B 1 152 ? 21.25 -5.551 -38.188 1 38.12 152 THR B C 1
ATOM 2506 O O . THR B 1 152 ? 22.125 -6.27 -37.688 1 38.12 152 THR B O 1
ATOM 2509 N N . ASN B 1 153 ? 20.391 -6.496 -38.281 1 35.44 153 ASN B N 1
ATOM 2510 C CA . ASN B 1 153 ? 20.812 -7.59 -39.125 1 35.44 153 ASN B CA 1
ATOM 2511 C C . ASN B 1 153 ? 21.031 -7.113 -40.562 1 35.44 153 ASN B C 1
ATOM 2513 O O . ASN B 1 153 ? 20.125 -7.191 -41.406 1 35.44 153 ASN B O 1
ATOM 2517 N N . LYS B 1 154 ? 21.422 -5.809 -40.875 1 32.59 154 LYS B N 1
ATOM 2518 C CA . LYS B 1 154 ? 21.812 -5.797 -42.281 1 32.59 154 LYS B CA 1
ATOM 2519 C C . LYS B 1 154 ? 22.859 -6.867 -42.562 1 32.59 154 LYS B C 1
ATOM 2521 O O . LYS B 1 154 ? 23.781 -7.07 -41.781 1 32.59 154 LYS B O 1
ATOM 2526 N N . ARG B 1 155 ? 22.453 -7.805 -43.438 1 32.16 155 ARG B N 1
ATOM 2527 C CA . ARG B 1 155 ? 23.141 -8.555 -44.5 1 32.16 155 ARG B CA 1
ATOM 2528 C C . ARG B 1 155 ? 24.219 -7.703 -45.156 1 32.16 155 ARG B C 1
ATOM 2530 O O . ARG B 1 155 ? 23.938 -6.934 -46.062 1 32.16 155 ARG B O 1
ATOM 2537 N N . GLY B 1 156 ? 25.031 -6.754 -44.531 1 24.84 156 GLY B N 1
ATOM 2538 C CA . GLY B 1 156 ? 26.281 -6.789 -45.281 1 24.84 156 GLY B CA 1
ATOM 2539 C C . GLY B 1 156 ? 27.141 -7.98 -44.906 1 24.84 156 GLY B C 1
ATOM 2540 O O . GLY B 1 156 ? 26.938 -8.633 -43.875 1 24.84 156 GLY B O 1
#

InterPro domains:
  IPR005135 Endonuclease/exonuclease/phosphatase [PF14529] (101-156)
  IPR036691 Endonuclease/exonuclease/phosphatase superfamily [G3DSA:3.60.10.10] (16-156)
  IPR036691 Endonuclease/exonuclease/phosphatase superfamily [SSF56219] (19-156)

Nearest PDB structures (foldseek):
  1wdu-assembly2_B  TM=8.084E-01  e=9.429E-08  Bombyx mori
  2ei9-assembly1_A  TM=7.750E-01  e=2.113E-06  Bombyx mori
  6a42-assembly1_A  TM=7.187E-01  e=1.754E-06  Bombyx mori
  6a43-assembly1_A  TM=7.057E-01  e=4.189E-06  Bombyx mori
  6a44-assembly1_A  TM=7.046E-01  e=1.283E-05  Bombyx mori

Organism: Ladona fulva (NCBI:txid123851)

Solvent-accessible surface area (backbone atoms only — not comparable to full-atom values): 16936 Å² total; per-residue (Å²): 128,82,81,62,82,70,64,94,61,53,76,65,52,60,43,57,77,36,41,46,36,33,35,38,30,59,43,75,48,34,60,69,63,51,69,43,46,65,59,49,43,68,72,55,66,43,48,36,35,36,28,15,28,45,55,68,83,67,95,50,94,45,49,43,50,16,81,75,54,39,22,27,38,37,39,82,44,54,89,83,44,44,74,75,47,71,50,59,39,82,51,34,20,38,36,29,39,79,75,29,37,38,34,14,25,45,41,57,72,84,53,49,72,64,54,47,53,50,52,51,50,50,52,46,65,71,49,59,58,45,42,38,36,41,33,40,36,31,37,46,33,27,73,56,76,70,72,70,74,71,73,78,71,68,82,118,128,82,82,61,80,70,66,94,60,54,74,65,50,60,44,56,77,36,43,47,38,33,34,38,29,59,44,76,47,34,59,67,62,49,68,41,44,66,58,48,43,70,74,57,66,44,47,35,36,36,28,16,29,45,53,68,83,67,96,52,92,45,50,44,51,15,82,74,55,38,21,27,38,38,38,81,44,53,89,82,42,44,74,76,45,72,51,59,38,82,51,35,19,38,36,28,41,79,76,28,38,38,34,14,23,45,40,57,73,81,53,49,73,65,54,46,50,51,53,52,48,52,52,46,65,71,49,59,60,45,40,40,35,39,35,40,35,31,36,46,33,26,72,56,76,69,71,69,75,71,74,77,68,66,88,118

Sequence (312 aa):
MRSLLRSSGTKQDAMQSIIMKILQGNMNKIRIADALLPQLLLEEEADILLLSEPYRRKDCRTWFSSTRKNIAIWIPNPRQARVEQHGAEEYYVWARIDGITYVSCYFSPNDSILEFEVKLGMLEDHFRDTTQELVIAGDFNARAPEWGMLQTNKRGMRSLLRSSGTKQDAMQSIIMKILQGNMNKIRIADALLPQLLLEEEADILLLSEPYRRKDCRTWFSSTRKNIAIWIPNPRQARVEQHGAEEYYVWARIDGITYVSCYFSPNDSILEFEVKLGMLEDHFRDTTQELVIAGDFNARAPEWGMLQTNKRG

pLDDT: mean 82.38, std 19.57, range [24.14, 98.25]

Radius of gyration: 20.48 Å; Cα contacts (8 Å, |Δi|>4): 609; chains: 2; bounding box: 69×55×73 Å